Protein AF-A0A2H0M155-F1 (afdb_monomer)

Structure (mmCIF, N/CA/C/O backbone):
data_AF-A0A2H0M155-F1
#
_entry.id   AF-A0A2H0M155-F1
#
loop_
_atom_site.group_PDB
_atom_site.id
_atom_site.type_symbol
_atom_site.label_atom_id
_atom_site.label_alt_id
_atom_site.label_comp_id
_atom_site.label_asym_id
_atom_site.label_entity_id
_atom_site.label_seq_id
_atom_site.pdbx_PDB_ins_code
_atom_site.Cartn_x
_atom_site.Cartn_y
_atom_site.Cartn_z
_atom_site.occupancy
_atom_site.B_iso_or_equiv
_atom_site.auth_seq_id
_atom_site.auth_comp_id
_atom_site.auth_asym_id
_atom_site.auth_atom_id
_atom_site.pdbx_PDB_model_num
ATOM 1 N N . MET A 1 1 ? 34.217 3.737 6.994 1.00 31.56 1 MET A N 1
ATOM 2 C CA . MET A 1 1 ? 33.812 3.212 5.671 1.00 31.56 1 MET A CA 1
ATOM 3 C C . MET A 1 1 ? 32.404 3.712 5.402 1.00 31.56 1 MET A C 1
ATOM 5 O O . MET A 1 1 ? 31.557 3.503 6.258 1.00 31.56 1 MET A O 1
ATOM 9 N N . ARG A 1 2 ? 32.155 4.442 4.305 1.00 31.67 2 ARG A N 1
ATOM 10 C CA . ARG A 1 2 ? 30.779 4.808 3.927 1.00 31.67 2 ARG A CA 1
ATOM 11 C C . ARG A 1 2 ? 30.089 3.524 3.482 1.00 31.67 2 ARG A C 1
ATOM 13 O O . ARG A 1 2 ? 30.584 2.888 2.555 1.00 31.67 2 ARG A O 1
ATOM 20 N N . HIS A 1 3 ? 29.009 3.124 4.149 1.00 33.12 3 HIS A N 1
ATOM 21 C CA . HIS A 1 3 ? 28.150 2.091 3.588 1.00 33.12 3 HIS A CA 1
ATOM 22 C C . HIS A 1 3 ? 27.661 2.608 2.229 1.00 33.12 3 HIS A C 1
ATOM 24 O O . HIS A 1 3 ? 27.104 3.708 2.190 1.00 33.12 3 HIS A O 1
ATOM 30 N N . PRO A 1 4 ? 27.917 1.898 1.117 1.00 42.12 4 PRO A N 1
ATOM 31 C CA . PRO A 1 4 ? 27.354 2.280 -0.166 1.00 42.12 4 PRO A CA 1
ATOM 32 C C . PRO A 1 4 ? 25.839 2.328 0.001 1.00 42.12 4 PRO A C 1
ATOM 34 O O . PRO A 1 4 ? 25.217 1.359 0.445 1.00 42.12 4 PRO A O 1
ATOM 37 N N . THR A 1 5 ? 25.250 3.484 -0.283 1.00 47.28 5 THR A N 1
ATOM 38 C CA . THR A 1 5 ? 23.803 3.601 -0.329 1.00 47.28 5 THR A CA 1
ATOM 39 C C . THR A 1 5 ? 23.292 2.618 -1.381 1.00 47.28 5 THR A C 1
ATOM 41 O O . THR A 1 5 ? 23.833 2.571 -2.485 1.00 47.28 5 THR A O 1
ATOM 44 N N . PRO A 1 6 ? 22.255 1.815 -1.086 1.00 52.38 6 PRO A N 1
ATOM 45 C CA . PRO A 1 6 ? 21.753 0.816 -2.034 1.00 52.38 6 PRO A CA 1
ATOM 46 C C . PRO A 1 6 ? 21.045 1.439 -3.254 1.00 52.38 6 PRO A C 1
ATOM 48 O O . PRO A 1 6 ? 20.448 0.721 -4.054 1.00 52.38 6 PRO A O 1
ATOM 51 N N . PHE A 1 7 ? 21.111 2.767 -3.397 1.00 50.44 7 PHE A N 1
ATOM 52 C CA . PHE A 1 7 ? 20.409 3.576 -4.380 1.00 50.44 7 PHE A CA 1
ATOM 53 C C . PHE A 1 7 ? 21.358 4.568 -5.046 1.00 50.44 7 PHE A C 1
ATOM 55 O O . PHE A 1 7 ? 22.096 5.282 -4.368 1.00 50.44 7 PHE A O 1
ATOM 62 N N . ILE A 1 8 ? 21.255 4.684 -6.369 1.00 56.28 8 ILE A N 1
ATOM 63 C CA . ILE A 1 8 ? 21.870 5.765 -7.143 1.00 56.28 8 ILE A CA 1
ATOM 64 C C . ILE A 1 8 ? 20.734 6.535 -7.822 1.00 56.28 8 ILE A C 1
ATOM 66 O O . ILE A 1 8 ? 20.052 5.989 -8.692 1.00 56.28 8 ILE A O 1
ATOM 70 N N . HIS A 1 9 ? 20.512 7.786 -7.411 1.00 54.56 9 HIS A N 1
ATOM 71 C CA . HIS A 1 9 ? 19.598 8.701 -8.098 1.00 54.56 9 HIS A CA 1
ATOM 72 C C . HIS A 1 9 ? 20.299 9.327 -9.305 1.00 54.56 9 HIS A C 1
ATOM 74 O O . HIS A 1 9 ? 21.439 9.774 -9.199 1.00 54.56 9 HIS A O 1
ATOM 80 N N . THR A 1 10 ? 19.613 9.384 -10.446 1.00 54.50 10 THR A N 1
ATOM 81 C CA . THR A 1 10 ? 20.167 9.937 -11.696 1.00 54.50 10 THR A CA 1
ATOM 82 C C . THR A 1 10 ? 19.873 11.429 -11.899 1.00 54.50 10 THR A C 1
ATOM 84 O O . THR A 1 10 ? 20.364 12.021 -12.857 1.00 54.50 10 THR A O 1
ATOM 87 N N . THR A 1 11 ? 19.108 12.070 -11.007 1.00 53.41 11 THR A N 1
ATOM 88 C CA . THR A 1 11 ? 18.652 13.464 -11.167 1.00 53.41 11 THR A CA 1
ATOM 89 C C . THR A 1 11 ? 19.236 14.428 -10.131 1.00 53.41 11 THR A C 1
ATOM 91 O O . THR A 1 11 ? 19.076 14.221 -8.929 1.00 53.41 11 THR A O 1
ATOM 94 N N . ASN A 1 12 ? 19.815 15.538 -10.605 1.00 53.94 12 ASN A N 1
ATOM 95 C CA . ASN A 1 12 ? 20.338 16.646 -9.795 1.00 53.94 12 ASN A CA 1
ATOM 96 C C . ASN A 1 12 ? 19.236 17.677 -9.479 1.00 53.94 12 ASN A C 1
ATOM 98 O O . ASN A 1 12 ? 19.163 18.726 -10.117 1.00 53.94 12 ASN A O 1
ATOM 102 N N . TYR A 1 13 ? 18.361 17.396 -8.511 1.00 55.34 13 TYR A N 1
ATOM 103 C CA . TYR A 1 13 ? 17.451 18.417 -7.974 1.00 55.34 13 TYR A CA 1
ATOM 104 C C . TYR A 1 13 ? 18.089 19.158 -6.789 1.00 55.34 13 TYR A C 1
ATOM 106 O O . TYR A 1 13 ? 18.859 18.552 -6.039 1.00 55.34 13 TYR A O 1
ATOM 114 N N . PRO A 1 14 ? 17.749 20.442 -6.557 1.00 66.62 14 PRO A N 1
ATOM 115 C CA . PRO A 1 14 ? 18.113 21.126 -5.322 1.00 66.62 14 PRO A CA 1
ATOM 116 C C . PRO A 1 14 ? 17.626 20.322 -4.113 1.00 66.62 14 PRO A C 1
ATOM 118 O O . PRO A 1 14 ? 16.465 19.905 -4.066 1.00 66.62 14 PRO A O 1
ATOM 121 N N . LEU A 1 15 ? 18.502 20.136 -3.124 1.00 66.38 15 LEU A N 1
ATOM 122 C CA . LEU A 1 15 ? 18.265 19.273 -1.962 1.00 66.38 15 LEU A CA 1
ATOM 123 C C . LEU A 1 15 ? 16.913 19.544 -1.284 1.00 66.38 15 LEU A C 1
ATOM 125 O O . LEU A 1 15 ? 16.143 18.623 -1.024 1.00 66.38 15 LEU A O 1
ATOM 129 N N . LEU A 1 16 ? 16.601 20.823 -1.061 1.00 65.44 16 LEU A N 1
ATOM 130 C CA . L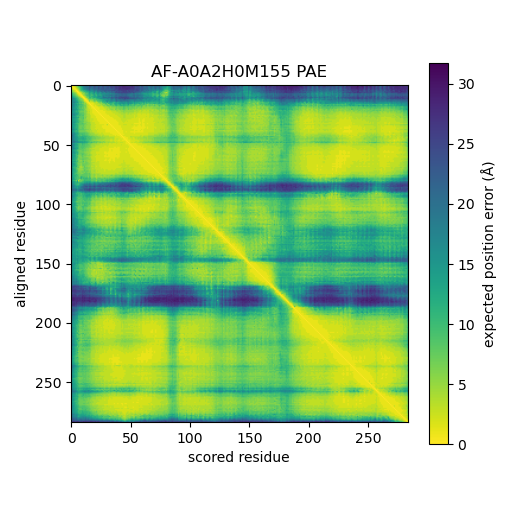EU A 1 16 ? 15.370 21.261 -0.405 1.00 65.44 16 LEU A CA 1
ATOM 131 C C . LEU A 1 16 ? 14.113 20.886 -1.206 1.00 65.44 16 LEU A C 1
ATOM 133 O O . LEU A 1 16 ? 13.130 20.418 -0.637 1.00 65.44 16 LEU A O 1
ATOM 137 N N . PHE A 1 17 ? 14.154 21.047 -2.530 1.00 70.12 17 PHE A N 1
ATOM 138 C CA . PHE A 1 17 ? 13.031 20.724 -3.411 1.00 70.12 17 PHE A CA 1
ATOM 139 C C . PHE A 1 17 ? 12.775 19.213 -3.452 1.00 70.12 17 PHE A C 1
ATOM 141 O O . PHE A 1 17 ? 11.630 18.769 -3.368 1.00 70.12 17 PHE A O 1
ATOM 148 N N . SER A 1 18 ? 13.849 18.417 -3.488 1.00 70.12 18 SER A N 1
ATOM 149 C CA . SER A 1 18 ? 13.761 16.957 -3.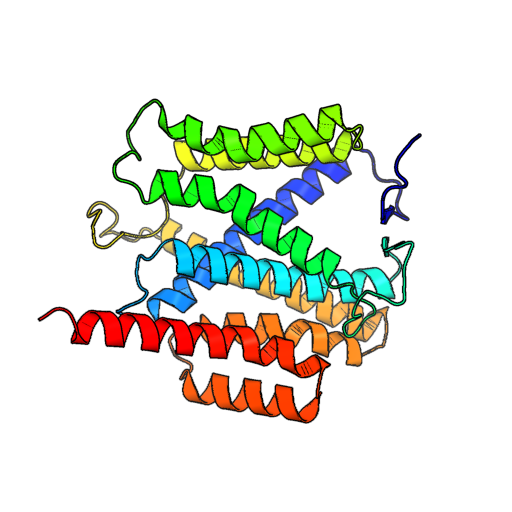405 1.00 70.12 18 SER A CA 1
ATOM 150 C C . SER A 1 18 ? 13.140 16.504 -2.082 1.00 70.12 18 SER A C 1
ATOM 152 O O . SER A 1 18 ? 12.252 15.652 -2.077 1.00 70.12 18 SER A O 1
ATOM 154 N N . VAL A 1 19 ? 13.561 17.092 -0.958 1.00 72.75 19 VAL A N 1
ATOM 155 C CA . VAL A 1 19 ? 13.042 16.752 0.377 1.00 72.75 19 VAL A CA 1
ATOM 156 C C . VAL A 1 19 ? 11.557 17.101 0.504 1.00 72.75 19 VAL A C 1
ATOM 158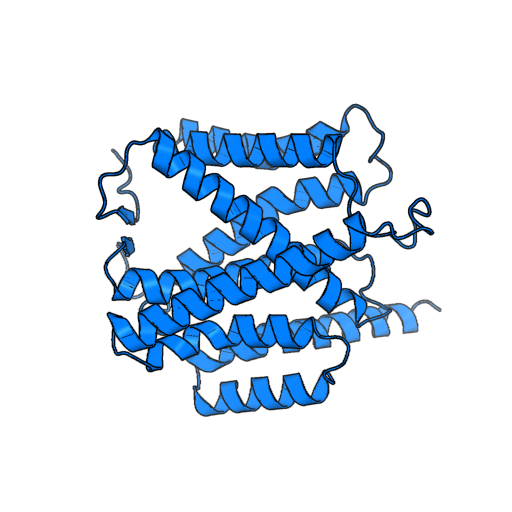 O O . VAL A 1 19 ? 10.778 16.268 0.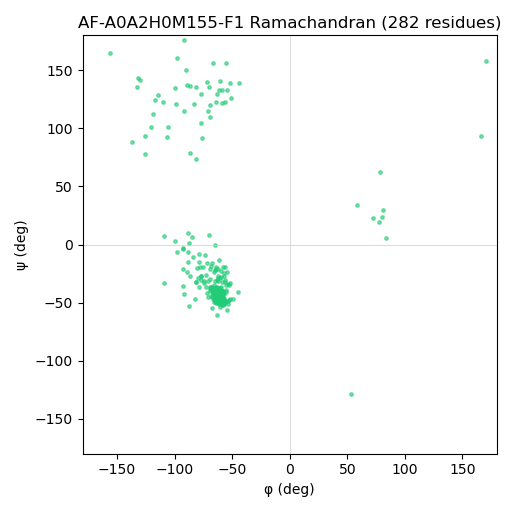973 1.00 72.75 19 VAL A O 1
ATOM 161 N N . LEU A 1 20 ? 11.137 18.288 0.060 1.00 73.50 20 LEU A N 1
ATOM 162 C CA . LEU A 1 20 ? 9.736 18.713 0.142 1.00 73.50 20 LEU A CA 1
ATOM 163 C C . LEU A 1 20 ? 8.819 17.840 -0.720 1.00 73.50 20 LEU A C 1
ATOM 165 O O . LEU A 1 20 ? 7.824 17.325 -0.210 1.00 73.50 20 LEU A O 1
ATOM 169 N N . ASN A 1 21 ? 9.180 17.595 -1.982 1.00 76.50 21 ASN A N 1
ATOM 170 C CA . ASN A 1 21 ? 8.374 16.755 -2.874 1.00 76.50 21 ASN A CA 1
ATOM 171 C C . ASN A 1 21 ? 8.252 15.321 -2.356 1.00 76.50 21 ASN A C 1
ATOM 173 O O . ASN A 1 21 ? 7.159 14.756 -2.353 1.00 76.50 21 ASN A O 1
ATOM 177 N N . THR A 1 22 ? 9.358 14.754 -1.866 1.00 76.06 22 THR A N 1
ATOM 178 C CA . THR A 1 22 ? 9.364 13.401 -1.297 1.00 76.06 22 THR A CA 1
ATOM 179 C C . THR A 1 22 ? 8.463 13.344 -0.063 1.00 76.06 22 THR A C 1
ATOM 181 O O . THR A 1 22 ? 7.634 12.448 0.058 1.00 76.06 22 THR A O 1
ATOM 184 N N . THR A 1 23 ? 8.540 14.346 0.816 1.00 80.19 23 THR A N 1
ATOM 185 C CA . THR A 1 23 ? 7.681 14.449 2.008 1.00 80.19 23 THR A CA 1
ATOM 186 C C . THR A 1 23 ? 6.201 14.537 1.643 1.00 80.19 23 THR A C 1
ATOM 188 O O . THR A 1 23 ? 5.404 13.763 2.169 1.00 80.19 23 THR A O 1
ATOM 191 N N . ILE A 1 24 ? 5.825 15.425 0.719 1.00 80.88 24 ILE A N 1
ATOM 192 C CA . ILE A 1 24 ? 4.432 15.567 0.270 1.00 80.88 24 ILE A CA 1
ATOM 193 C C . ILE A 1 24 ? 3.927 14.249 -0.331 1.00 80.88 24 ILE A C 1
ATOM 195 O O . ILE A 1 24 ? 2.836 13.797 0.019 1.00 80.88 24 ILE A O 1
ATOM 199 N N . GLY A 1 25 ? 4.735 13.599 -1.174 1.00 83.19 25 GLY A N 1
ATOM 200 C CA . GLY A 1 25 ? 4.407 12.298 -1.757 1.00 83.19 25 GLY A CA 1
ATOM 201 C C . GLY A 1 25 ? 4.122 11.237 -0.693 1.00 83.19 25 GLY A C 1
ATOM 202 O O . GLY A 1 25 ? 3.081 10.583 -0.742 1.00 83.19 25 GLY A O 1
ATOM 203 N N . TRP A 1 26 ? 4.986 11.118 0.318 1.00 84.56 26 TRP A N 1
ATOM 204 C CA . TRP A 1 26 ? 4.778 10.180 1.424 1.00 84.56 26 TRP A CA 1
ATOM 205 C C . TRP A 1 26 ? 3.535 10.495 2.251 1.00 84.56 26 TRP A C 1
ATOM 207 O O . TRP A 1 26 ? 2.794 9.575 2.587 1.00 84.56 26 TRP A O 1
ATOM 217 N N . MET A 1 27 ? 3.253 11.769 2.535 1.00 82.62 27 MET A N 1
ATOM 218 C CA . MET A 1 27 ? 2.034 12.156 3.252 1.00 82.62 27 MET A CA 1
ATOM 219 C C . MET A 1 27 ? 0.770 11.754 2.487 1.00 82.62 27 MET A C 1
ATOM 221 O O . MET A 1 27 ? -0.162 11.209 3.081 1.00 82.62 27 MET A O 1
ATOM 225 N N . LEU A 1 28 ? 0.753 11.960 1.167 1.00 83.62 28 LEU A N 1
ATOM 226 C CA . LEU A 1 28 ? -0.354 11.536 0.309 1.00 83.62 28 LEU A CA 1
ATOM 227 C C . LEU A 1 28 ? -0.498 10.010 0.279 1.00 83.62 28 LEU A C 1
ATOM 229 O O . LEU A 1 28 ? -1.614 9.504 0.368 1.00 83.62 28 LEU A O 1
ATOM 233 N N . VAL A 1 29 ? 0.613 9.273 0.202 1.00 88.31 29 VAL A N 1
ATOM 234 C CA . VAL A 1 29 ? 0.625 7.801 0.213 1.00 88.31 29 VAL A CA 1
ATOM 235 C C . VAL A 1 29 ? 0.168 7.240 1.566 1.00 88.31 29 VAL A C 1
ATOM 237 O O . VAL A 1 29 ? -0.628 6.298 1.602 1.00 88.31 29 VAL A O 1
ATOM 240 N N . PHE A 1 30 ? 0.595 7.829 2.685 1.00 86.94 30 PHE A N 1
ATOM 241 C CA . PHE A 1 30 ? 0.117 7.461 4.021 1.00 86.94 30 PHE A CA 1
ATOM 242 C C . PHE A 1 30 ? -1.376 7.699 4.171 1.00 86.94 30 PHE A C 1
ATOM 244 O O . PHE A 1 30 ? -2.100 6.803 4.598 1.00 86.94 30 PHE A O 1
ATOM 251 N N . TYR A 1 31 ? -1.846 8.874 3.763 1.00 83.38 31 TYR A N 1
ATOM 252 C CA . TYR A 1 31 ? -3.261 9.199 3.825 1.00 83.38 31 TYR A CA 1
ATOM 253 C C . TYR A 1 31 ? -4.098 8.263 2.939 1.00 83.38 31 TYR A C 1
ATOM 255 O O . TYR A 1 31 ? -5.068 7.666 3.402 1.00 83.38 31 TYR A O 1
ATOM 263 N N . LEU A 1 32 ? -3.667 8.041 1.693 1.00 88.25 32 LEU A N 1
ATOM 264 C CA . LEU A 1 32 ? -4.310 7.116 0.760 1.00 88.25 32 LEU A CA 1
ATOM 265 C C . LEU A 1 32 ? -4.390 5.690 1.320 1.00 88.25 32 LEU A C 1
ATOM 267 O O . LEU A 1 32 ? -5.454 5.068 1.310 1.00 88.25 32 LEU A O 1
ATOM 271 N N . SER A 1 33 ? -3.260 5.167 1.792 1.00 91.62 33 SER A N 1
ATOM 272 C CA . SER A 1 33 ? -3.167 3.794 2.290 1.00 91.62 33 SER A CA 1
ATOM 273 C C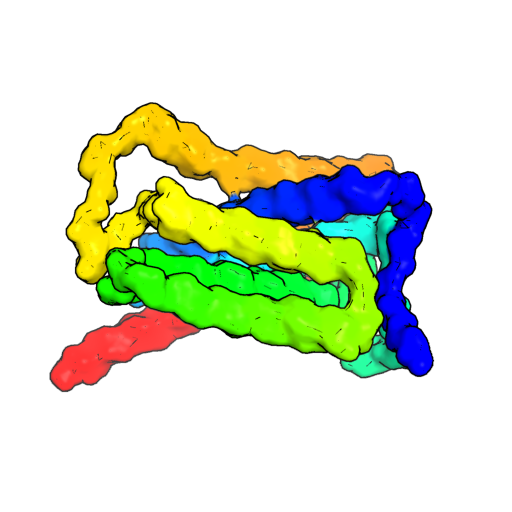 . SER A 1 33 ? -4.033 3.552 3.512 1.00 91.62 33 SER A C 1
ATOM 275 O O . SER A 1 33 ? -4.718 2.530 3.581 1.00 91.62 33 SER A O 1
ATOM 277 N N . TRP A 1 34 ? -4.062 4.512 4.430 1.00 87.38 34 TRP A N 1
ATOM 278 C CA . TRP A 1 34 ? -4.952 4.493 5.575 1.00 87.38 34 TRP A CA 1
ATOM 279 C C . TRP A 1 34 ? -6.422 4.473 5.130 1.00 87.38 34 TRP A C 1
ATOM 281 O O . TRP A 1 34 ? -7.147 3.547 5.503 1.00 87.38 34 TRP A O 1
ATOM 291 N N . CYS A 1 35 ? -6.861 5.410 4.284 1.00 86.62 35 CYS A N 1
ATOM 292 C CA . CYS A 1 35 ? -8.261 5.468 3.853 1.00 86.62 35 CYS A CA 1
ATOM 293 C C . CYS A 1 35 ? -8.716 4.184 3.137 1.00 86.62 35 CYS A C 1
ATOM 295 O O . CYS A 1 35 ? -9.826 3.699 3.367 1.00 86.62 35 CYS A O 1
ATOM 297 N N . ILE A 1 36 ? -7.859 3.599 2.293 1.00 90.38 36 ILE A N 1
ATOM 298 C CA . ILE A 1 36 ? -8.148 2.313 1.642 1.00 90.38 36 ILE A CA 1
ATOM 299 C C . ILE A 1 36 ? -8.255 1.194 2.686 1.00 90.38 36 ILE A C 1
ATOM 301 O O . ILE A 1 36 ? -9.208 0.415 2.644 1.00 90.38 36 ILE A O 1
ATOM 305 N N . ALA A 1 37 ? -7.319 1.117 3.635 1.00 92.00 37 ALA A N 1
ATOM 306 C CA . ALA A 1 37 ? -7.302 0.081 4.665 1.00 92.00 37 ALA A CA 1
ATOM 307 C C . ALA A 1 37 ? -8.557 0.094 5.546 1.00 92.00 37 ALA A C 1
ATOM 309 O O . ALA A 1 37 ? -9.132 -0.960 5.827 1.00 92.00 37 ALA A O 1
ATOM 310 N N . GLU A 1 38 ? -9.025 1.278 5.935 1.00 86.31 38 GLU A N 1
ATOM 311 C CA . GLU A 1 38 ? -10.275 1.418 6.682 1.00 86.31 38 GLU A CA 1
ATOM 312 C C . GLU A 1 38 ? -11.466 0.908 5.889 1.00 86.31 38 GLU A C 1
ATOM 314 O O . GLU A 1 38 ? -12.246 0.107 6.400 1.00 86.31 38 GLU A O 1
ATOM 319 N N . LYS A 1 39 ? -11.576 1.305 4.620 1.00 88.75 39 LYS A N 1
ATOM 320 C CA . LYS A 1 39 ? -12.655 0.848 3.742 1.00 88.75 39 LYS A CA 1
ATOM 321 C C . LYS A 1 39 ? -12.644 -0.669 3.567 1.00 88.75 39 LYS A C 1
ATOM 323 O O . LYS A 1 39 ? -13.711 -1.274 3.573 1.00 88.75 39 LYS A O 1
ATOM 328 N N . ILE A 1 40 ? -11.470 -1.297 3.475 1.00 93.12 40 ILE A N 1
ATOM 329 C CA . ILE A 1 40 ? -11.345 -2.764 3.452 1.00 93.12 40 ILE A CA 1
ATOM 330 C C . ILE A 1 40 ? -11.897 -3.370 4.749 1.00 93.12 40 ILE A C 1
ATOM 332 O O . ILE A 1 40 ? -12.655 -4.338 4.716 1.00 93.12 40 ILE A O 1
ATOM 336 N N . ILE A 1 41 ? -11.556 -2.798 5.899 1.00 91.44 41 ILE A N 1
ATOM 337 C CA . ILE A 1 41 ? -11.932 -3.338 7.210 1.00 91.44 41 ILE A CA 1
ATOM 338 C C . ILE A 1 41 ? -13.400 -3.108 7.553 1.00 91.44 41 ILE A C 1
ATOM 340 O O . ILE A 1 41 ? -14.022 -3.974 8.168 1.00 91.44 41 ILE A O 1
ATOM 344 N N . GLU A 1 42 ? -13.985 -1.996 7.106 1.00 89.00 42 GLU A N 1
ATOM 345 C CA . GLU A 1 42 ? -15.414 -1.694 7.247 1.00 89.00 42 GLU A CA 1
ATOM 346 C C . GLU A 1 42 ? -16.318 -2.783 6.648 1.00 89.00 42 GLU A C 1
ATOM 348 O O . GLU A 1 42 ? -17.483 -2.885 7.029 1.00 89.00 42 GLU A O 1
ATOM 353 N N . ARG A 1 43 ? -15.783 -3.626 5.756 1.00 89.56 43 ARG A N 1
ATOM 354 C CA . ARG A 1 43 ? -16.501 -4.754 5.143 1.00 89.56 43 ARG A CA 1
ATOM 355 C C . ARG A 1 43 ? -16.808 -5.892 6.103 1.00 89.56 43 ARG A C 1
ATOM 357 O O . ARG A 1 43 ? -17.673 -6.712 5.808 1.00 89.56 43 ARG A O 1
ATOM 364 N N . SER A 1 44 ? -16.074 -5.984 7.209 1.00 89.00 44 SER A N 1
ATOM 365 C CA . SER A 1 44 ? -16.267 -7.016 8.219 1.00 89.00 44 SER A CA 1
ATOM 366 C C . SER A 1 44 ? -16.665 -6.382 9.542 1.00 89.00 44 SER A C 1
ATOM 368 O O . SER A 1 44 ? -15.938 -5.570 10.113 1.00 89.00 44 SER A O 1
ATOM 370 N N . THR A 1 45 ? -17.796 -6.827 10.082 1.00 87.00 45 THR A N 1
ATOM 371 C CA . THR A 1 45 ? -18.246 -6.459 11.428 1.00 87.00 45 THR A CA 1
ATOM 372 C C . THR A 1 45 ? -17.241 -6.870 12.509 1.00 87.00 45 THR A C 1
ATOM 374 O O . THR A 1 45 ? -17.141 -6.192 13.527 1.00 87.00 45 THR A O 1
ATOM 377 N N . TYR A 1 46 ? -16.457 -7.928 12.276 1.00 86.75 46 TYR A N 1
ATOM 378 C CA . TYR A 1 46 ? -15.467 -8.450 13.223 1.00 86.75 46 TYR A CA 1
ATOM 379 C C . TYR A 1 46 ? -14.140 -7.679 13.206 1.00 86.75 46 TYR A C 1
ATOM 381 O O . TYR A 1 46 ? -13.470 -7.569 14.238 1.00 86.75 46 TYR A O 1
ATOM 389 N N . LEU A 1 47 ? -13.748 -7.156 12.040 1.00 86.25 47 LEU A N 1
ATOM 390 C CA . LEU A 1 47 ? -12.500 -6.402 11.873 1.00 86.25 47 LEU A CA 1
ATOM 391 C C . LEU A 1 47 ? -12.681 -4.906 12.137 1.00 86.25 47 LEU A C 1
ATOM 393 O O . LEU A 1 47 ? -11.705 -4.226 12.459 1.00 86.25 47 LEU A O 1
ATOM 397 N N . LYS A 1 48 ? -13.907 -4.386 12.006 1.00 84.31 48 LYS A N 1
ATOM 398 C CA . LYS A 1 48 ? -14.212 -2.964 12.177 1.00 84.31 48 LYS A CA 1
ATOM 399 C C . LYS A 1 48 ? -13.664 -2.420 13.501 1.00 84.31 48 LYS A C 1
ATOM 401 O O . LYS A 1 48 ? -13.937 -2.951 14.577 1.00 84.31 48 LYS A O 1
ATOM 406 N N . GLY A 1 49 ? -12.883 -1.342 13.411 1.00 74.06 49 GLY A N 1
ATOM 407 C CA . GLY A 1 49 ? -12.268 -0.694 14.572 1.00 74.06 49 GLY A CA 1
ATOM 408 C C . GLY A 1 49 ? -11.118 -1.487 15.205 1.00 74.06 49 GLY A C 1
ATOM 409 O O . GLY A 1 49 ? -10.831 -1.314 16.387 1.00 74.06 49 GLY A O 1
ATOM 410 N N . LYS A 1 50 ? -10.456 -2.396 14.483 1.00 82.62 50 LYS A N 1
ATOM 411 C CA . LYS A 1 50 ? -9.237 -3.061 14.969 1.00 82.62 50 LYS A CA 1
ATOM 412 C C . LYS A 1 50 ? -7.999 -2.384 14.377 1.00 82.62 50 LYS A C 1
ATOM 414 O O . LYS A 1 50 ? -7.813 -2.395 13.171 1.00 82.62 50 LYS A O 1
ATOM 419 N N . ILE A 1 51 ? -7.120 -1.866 15.243 1.00 84.00 51 ILE A N 1
ATOM 420 C CA . ILE A 1 51 ? -5.909 -1.121 14.840 1.00 84.00 51 ILE A CA 1
ATOM 421 C C . ILE A 1 51 ? -4.955 -1.998 14.019 1.00 84.00 51 ILE A C 1
ATOM 423 O O . ILE A 1 51 ? -4.472 -1.584 12.971 1.00 84.00 51 ILE A O 1
ATOM 427 N N . PHE A 1 52 ? -4.691 -3.222 14.490 1.00 88.00 52 PHE A N 1
ATOM 428 C CA . PHE A 1 52 ? -3.706 -4.106 13.864 1.00 88.00 52 PHE A CA 1
ATOM 429 C C . PHE A 1 52 ? -4.065 -4.469 12.411 1.00 88.00 52 PHE A C 1
ATOM 431 O O . PHE A 1 52 ? -3.226 -4.243 11.540 1.00 88.00 52 PHE A O 1
ATOM 438 N N . PRO A 1 53 ? -5.289 -4.947 12.097 1.00 90.56 53 PRO A N 1
ATOM 439 C CA . PRO A 1 53 ? -5.705 -5.123 10.710 1.00 90.56 53 PRO A CA 1
ATOM 440 C C . PRO A 1 53 ? -5.588 -3.836 9.884 1.00 90.56 53 PRO A C 1
ATOM 442 O O . PRO A 1 53 ? -5.153 -3.914 8.738 1.00 90.56 53 PRO A O 1
ATOM 445 N N . THR A 1 54 ? -5.926 -2.661 10.437 1.00 89.62 54 THR A N 1
ATOM 446 C CA . THR A 1 54 ? -5.851 -1.389 9.689 1.00 89.62 54 THR A CA 1
ATOM 447 C C . THR A 1 54 ? -4.424 -1.065 9.293 1.00 89.62 54 THR A C 1
ATOM 449 O O . THR A 1 54 ? -4.160 -0.787 8.126 1.00 89.62 54 THR A O 1
ATOM 452 N N . LEU A 1 55 ? -3.486 -1.185 10.230 1.00 90.56 55 LEU A N 1
ATOM 453 C CA . LEU A 1 55 ? -2.062 -1.002 9.957 1.00 90.56 55 LEU A CA 1
ATOM 454 C C . LEU A 1 55 ? -1.530 -2.020 8.948 1.00 90.56 55 LEU A C 1
ATOM 456 O O . LEU A 1 55 ? -0.754 -1.656 8.067 1.00 90.56 55 LEU A O 1
ATOM 460 N N . LEU A 1 56 ? -1.965 -3.277 9.052 1.00 93.38 56 LEU A N 1
ATOM 461 C CA . LEU A 1 56 ? -1.561 -4.335 8.133 1.00 93.38 56 LEU A CA 1
ATOM 462 C C . LEU A 1 56 ? -1.996 -4.024 6.694 1.00 93.38 56 LEU A C 1
ATOM 464 O O . LEU A 1 56 ? -1.169 -4.068 5.783 1.00 93.38 56 LEU A O 1
ATOM 468 N N . PHE A 1 57 ? -3.269 -3.673 6.485 1.00 94.50 57 PHE A N 1
ATOM 469 C CA . PHE A 1 57 ? -3.768 -3.316 5.156 1.00 94.50 57 PHE A CA 1
ATOM 470 C C . PHE A 1 57 ? -3.180 -1.999 4.646 1.00 94.50 57 PHE A C 1
ATOM 472 O O . PHE A 1 57 ? -2.858 -1.916 3.463 1.00 94.50 57 PHE A O 1
ATOM 479 N N . ALA A 1 58 ? -2.963 -1.002 5.509 1.00 93.19 58 ALA A N 1
ATOM 480 C CA . ALA A 1 58 ? -2.301 0.241 5.112 1.00 93.19 58 ALA A CA 1
ATOM 481 C C . ALA A 1 58 ? -0.868 -0.040 4.635 1.00 93.19 58 ALA A C 1
ATOM 483 O O . ALA A 1 58 ? -0.471 0.392 3.553 1.00 93.19 58 ALA A O 1
ATOM 484 N N . GLY A 1 59 ? -0.124 -0.866 5.376 1.00 94.12 59 GLY A N 1
ATOM 485 C CA . GLY A 1 59 ? 1.191 -1.344 4.960 1.00 94.12 59 GLY A CA 1
ATOM 486 C C . GLY A 1 59 ? 1.156 -2.067 3.614 1.00 94.12 59 GLY A C 1
ATOM 487 O O . GLY A 1 59 ? 2.006 -1.801 2.766 1.00 94.12 59 GLY A O 1
ATOM 488 N N . MET A 1 60 ? 0.162 -2.927 3.367 1.00 94.62 60 MET A N 1
ATOM 489 C CA . MET A 1 60 ? 0.009 -3.611 2.072 1.00 94.62 60 MET A CA 1
ATOM 490 C C . MET A 1 60 ? -0.285 -2.657 0.921 1.00 94.62 60 MET A C 1
ATOM 492 O O . MET A 1 60 ? 0.259 -2.850 -0.162 1.00 94.62 60 MET A O 1
ATOM 496 N N . VAL A 1 61 ? -1.107 -1.626 1.134 1.00 94.69 61 VAL A N 1
ATOM 497 C CA . VAL A 1 61 ? -1.366 -0.604 0.109 1.00 94.69 61 VAL A CA 1
ATOM 498 C C . VAL A 1 61 ? -0.086 0.150 -0.224 1.00 94.69 61 VAL A C 1
ATOM 500 O O . VAL A 1 61 ? 0.220 0.332 -1.400 1.00 94.69 61 VAL A O 1
ATOM 503 N N . ILE A 1 62 ? 0.700 0.521 0.787 1.00 94.25 62 ILE A N 1
ATOM 504 C CA . ILE A 1 62 ? 1.997 1.174 0.577 1.00 94.25 62 ILE A CA 1
ATOM 505 C C . ILE A 1 62 ? 2.980 0.247 -0.136 1.00 94.25 62 ILE A C 1
ATOM 507 O O . ILE A 1 62 ? 3.663 0.689 -1.055 1.00 94.25 62 ILE A O 1
ATOM 511 N N . ALA A 1 63 ? 3.028 -1.034 0.223 1.00 92.56 63 ALA A N 1
ATOM 512 C CA . ALA A 1 63 ? 3.866 -2.013 -0.463 1.00 92.56 63 ALA A CA 1
ATOM 513 C C . ALA A 1 63 ? 3.429 -2.226 -1.923 1.00 92.56 63 ALA A C 1
ATOM 515 O O . ALA A 1 63 ? 4.274 -2.333 -2.804 1.00 92.56 63 ALA A O 1
ATOM 516 N N . ALA A 1 64 ? 2.125 -2.246 -2.204 1.00 93.50 64 ALA A N 1
ATOM 517 C CA . ALA A 1 64 ? 1.605 -2.372 -3.563 1.00 93.50 64 ALA A CA 1
ATOM 518 C C . ALA A 1 64 ? 1.880 -1.116 -4.409 1.00 93.50 64 ALA A C 1
ATOM 520 O O . ALA A 1 64 ? 2.262 -1.232 -5.571 1.00 93.50 64 ALA A O 1
ATOM 521 N N . LEU A 1 65 ? 1.747 0.078 -3.820 1.00 93.50 65 LEU A N 1
ATOM 522 C CA . LEU A 1 65 ? 2.148 1.343 -4.448 1.00 93.50 65 LEU A CA 1
ATOM 523 C C . LEU A 1 65 ? 3.652 1.377 -4.720 1.00 93.50 65 LEU A C 1
ATOM 525 O O . LEU A 1 65 ? 4.059 1.716 -5.827 1.00 93.50 65 LEU A O 1
ATOM 529 N N . SER A 1 66 ? 4.461 0.982 -3.734 1.00 92.12 66 SER A N 1
ATOM 530 C CA . SER A 1 66 ? 5.909 0.829 -3.880 1.00 92.12 66 SER A CA 1
ATOM 531 C C . SER A 1 66 ? 6.223 -0.084 -5.053 1.00 92.12 66 SER A C 1
ATOM 533 O O . SER A 1 66 ? 6.987 0.299 -5.924 1.00 92.12 66 SER A O 1
ATOM 535 N N . TYR A 1 67 ? 5.571 -1.244 -5.141 1.00 91.75 67 TYR A N 1
ATOM 536 C CA . TYR A 1 67 ? 5.830 -2.190 -6.216 1.00 91.75 67 TYR A CA 1
ATOM 537 C C . TYR A 1 67 ? 5.595 -1.589 -7.603 1.00 91.75 67 TYR A C 1
ATOM 539 O O . TYR A 1 67 ? 6.465 -1.682 -8.469 1.00 91.75 67 TYR A O 1
ATOM 547 N N . ALA A 1 68 ? 4.462 -0.918 -7.781 1.00 92.69 68 ALA A N 1
ATOM 548 C CA . ALA A 1 68 ? 4.106 -0.248 -9.022 1.00 92.69 68 ALA A CA 1
ATOM 549 C C . ALA A 1 68 ? 5.086 0.880 -9.401 1.00 92.69 68 ALA A C 1
ATOM 551 O O . ALA A 1 68 ? 5.564 0.961 -10.537 1.00 92.69 68 ALA A O 1
ATOM 552 N N . ILE A 1 69 ? 5.412 1.742 -8.433 1.00 91.94 69 ILE A N 1
ATOM 553 C CA . ILE A 1 69 ? 6.314 2.883 -8.630 1.00 91.94 69 ILE A CA 1
ATOM 554 C C . ILE A 1 69 ? 7.733 2.396 -8.922 1.00 91.94 69 ILE A C 1
ATOM 556 O O . ILE A 1 69 ? 8.350 2.872 -9.867 1.00 91.94 69 ILE A O 1
ATOM 560 N N . GLU A 1 70 ? 8.240 1.438 -8.149 1.00 89.50 70 GLU A N 1
ATOM 561 C CA . GLU A 1 70 ? 9.581 0.870 -8.307 1.00 89.50 70 GLU A CA 1
ATOM 562 C C . GLU A 1 70 ? 9.726 0.170 -9.661 1.00 89.50 70 GLU A C 1
ATOM 564 O O . GLU A 1 70 ? 10.722 0.381 -10.352 1.00 89.50 70 GLU A O 1
ATOM 569 N N . ALA A 1 71 ? 8.722 -0.606 -10.090 1.00 90.19 71 ALA A N 1
ATOM 570 C CA . ALA A 1 71 ? 8.745 -1.264 -11.396 1.00 90.19 71 ALA A CA 1
ATOM 571 C C . ALA A 1 71 ? 8.875 -0.230 -12.521 1.00 90.19 71 ALA A C 1
ATOM 573 O O . ALA A 1 71 ? 9.744 -0.354 -13.384 1.00 90.19 71 ALA A O 1
ATOM 574 N N . THR A 1 72 ? 8.074 0.833 -12.465 1.00 90.31 72 THR A N 1
ATOM 575 C CA . THR A 1 72 ? 8.121 1.926 -13.445 1.00 90.31 72 THR A CA 1
ATOM 576 C C . THR A 1 72 ? 9.467 2.661 -13.392 1.00 90.31 72 THR A C 1
ATOM 578 O O . THR A 1 72 ? 10.137 2.830 -14.412 1.00 90.31 72 THR A O 1
ATOM 581 N N . ALA A 1 73 ? 9.900 3.058 -12.192 1.00 87.19 73 ALA A N 1
ATOM 582 C CA . ALA A 1 73 ? 11.087 3.877 -11.948 1.00 87.19 73 ALA A CA 1
ATOM 583 C C . ALA A 1 73 ? 12.394 3.189 -12.371 1.00 87.19 73 ALA A C 1
ATOM 585 O O . ALA A 1 73 ? 13.274 3.833 -12.950 1.00 87.19 73 ALA A O 1
ATOM 586 N N . ILE A 1 74 ? 12.512 1.881 -12.132 1.00 86.62 74 ILE A N 1
ATOM 587 C CA . ILE A 1 74 ? 13.669 1.084 -12.558 1.00 86.62 74 ILE A CA 1
ATOM 588 C C . ILE A 1 74 ? 13.742 1.024 -14.087 1.00 86.62 74 ILE A C 1
ATOM 590 O O . ILE A 1 74 ? 14.817 1.206 -14.662 1.00 86.62 74 ILE A O 1
ATOM 594 N N . ASN A 1 75 ? 12.604 0.809 -14.755 1.00 86.56 75 ASN A N 1
ATOM 595 C CA . ASN A 1 75 ? 12.557 0.618 -16.208 1.00 86.56 75 ASN A CA 1
ATOM 596 C C . ASN A 1 75 ? 12.705 1.928 -16.995 1.00 86.56 75 ASN A C 1
ATOM 598 O O . ASN A 1 75 ? 13.234 1.910 -18.104 1.00 86.56 75 ASN A O 1
ATOM 602 N N . ILE A 1 76 ? 12.318 3.070 -16.420 1.00 87.75 76 ILE A N 1
ATOM 603 C CA . ILE A 1 76 ? 12.612 4.396 -16.988 1.00 87.75 76 ILE A CA 1
ATOM 604 C C . ILE A 1 76 ? 14.015 4.914 -16.611 1.00 87.75 76 ILE A C 1
ATOM 606 O O . ILE A 1 76 ? 14.480 5.906 -17.169 1.00 87.75 76 ILE A O 1
ATOM 610 N N . GLY A 1 77 ? 14.710 4.252 -15.678 1.00 80.44 77 GLY A N 1
ATOM 611 C CA . GLY A 1 77 ? 16.063 4.620 -15.252 1.00 80.44 77 GLY A CA 1
ATOM 612 C C . GLY A 1 77 ? 16.136 5.781 -14.252 1.00 80.44 77 GLY A C 1
ATOM 613 O O . GLY A 1 77 ? 17.174 6.442 -14.161 1.00 80.44 77 GLY A O 1
ATOM 614 N N . TRP A 1 78 ? 15.066 6.043 -13.492 1.00 80.69 78 TRP A N 1
ATOM 615 C CA . TRP A 1 78 ? 15.069 7.060 -12.426 1.00 80.69 78 TRP A CA 1
ATOM 616 C C . TRP A 1 78 ? 15.967 6.675 -11.248 1.00 80.69 78 TRP A C 1
ATOM 618 O O . TRP A 1 78 ? 16.631 7.533 -10.663 1.00 80.69 78 TRP A O 1
ATOM 628 N N . TRP A 1 79 ? 16.013 5.388 -10.910 1.00 75.75 79 TRP A N 1
ATOM 629 C CA . TRP A 1 79 ? 16.987 4.836 -9.975 1.00 75.75 79 TRP A CA 1
ATOM 630 C C . TRP A 1 79 ? 17.182 3.343 -10.219 1.00 75.75 79 TRP A C 1
ATOM 632 O O . TRP A 1 79 ? 16.397 2.687 -10.905 1.00 75.75 79 TRP A O 1
ATOM 642 N N . LYS A 1 80 ? 18.257 2.801 -9.650 1.00 68.69 80 LYS A N 1
ATOM 643 C CA . LYS A 1 80 ? 18.529 1.364 -9.629 1.00 68.69 80 LYS A CA 1
ATOM 644 C C . LYS A 1 80 ? 18.900 0.942 -8.224 1.00 68.69 80 LYS A C 1
ATOM 646 O O . LYS A 1 80 ? 19.604 1.661 -7.515 1.00 68.69 80 LYS A O 1
ATOM 651 N N . TRP A 1 81 ? 18.443 -0.246 -7.868 1.00 67.12 81 TRP A N 1
ATOM 652 C CA . TRP A 1 81 ? 18.871 -0.920 -6.661 1.00 67.12 81 TRP A CA 1
ATOM 653 C C . TRP A 1 81 ? 20.182 -1.649 -6.922 1.00 67.12 81 TRP A C 1
ATOM 655 O O . TRP A 1 81 ? 20.249 -2.509 -7.802 1.00 67.12 81 TRP A O 1
ATOM 665 N N . VAL A 1 82 ? 21.217 -1.307 -6.161 1.00 65.12 82 VAL A N 1
ATOM 666 C CA . VAL A 1 82 ? 22.516 -1.984 -6.224 1.00 65.12 82 VAL A CA 1
ATOM 667 C C . VAL A 1 82 ? 22.642 -2.838 -4.969 1.00 65.12 82 VAL A C 1
ATOM 669 O O . VAL A 1 82 ? 23.042 -2.355 -3.912 1.00 65.12 82 VAL A O 1
ATOM 672 N N . PHE A 1 83 ? 22.238 -4.104 -5.066 1.00 62.62 83 PHE A N 1
ATOM 673 C CA . PHE A 1 83 ? 22.435 -5.081 -3.996 1.00 62.62 83 PHE A CA 1
ATOM 674 C C . PHE A 1 83 ? 23.654 -5.950 -4.307 1.00 62.62 83 PHE A C 1
ATOM 676 O O . PHE A 1 83 ? 23.823 -6.405 -5.435 1.00 62.62 83 PHE A O 1
ATOM 683 N N . PHE A 1 84 ? 24.500 -6.167 -3.297 1.00 48.94 84 PHE A N 1
ATOM 684 C CA . PHE A 1 84 ? 25.762 -6.906 -3.421 1.00 48.94 84 PHE A CA 1
ATOM 685 C C . PHE A 1 84 ? 25.581 -8.422 -3.572 1.00 48.94 84 PHE A C 1
ATOM 687 O O . PHE A 1 84 ? 26.547 -9.106 -3.890 1.00 48.94 84 PHE A O 1
ATOM 694 N N . ASP A 1 85 ? 24.365 -8.943 -3.388 1.00 51.19 85 ASP A N 1
ATOM 695 C CA . ASP A 1 85 ? 24.086 -10.373 -3.491 1.00 51.19 85 ASP A CA 1
ATOM 696 C C . ASP A 1 85 ? 22.783 -10.626 -4.268 1.00 51.19 85 ASP A C 1
ATOM 698 O O . ASP A 1 85 ? 21.677 -10.653 -3.727 1.00 51.19 85 ASP A O 1
ATOM 702 N N . VAL A 1 86 ? 22.928 -10.738 -5.589 1.00 50.81 86 VAL A N 1
ATOM 703 C CA . VAL A 1 86 ? 21.837 -10.862 -6.576 1.00 50.81 86 VAL A CA 1
ATOM 704 C C . VAL A 1 86 ? 21.161 -12.242 -6.508 1.00 50.81 86 VAL A C 1
ATOM 706 O O . VAL A 1 86 ? 20.054 -12.420 -7.014 1.00 50.81 86 VAL A O 1
ATOM 709 N N . HIS A 1 87 ? 21.794 -13.225 -5.861 1.00 48.53 87 HIS A N 1
ATOM 710 C CA . HIS A 1 87 ? 21.340 -14.616 -5.859 1.00 48.53 87 HIS A CA 1
ATOM 711 C C . HIS A 1 87 ? 20.431 -14.983 -4.678 1.00 48.53 87 HIS A C 1
ATOM 713 O O . HIS A 1 87 ? 19.660 -15.936 -4.794 1.00 48.53 87 HIS A O 1
ATOM 719 N N . LEU A 1 88 ? 20.461 -14.228 -3.572 1.00 48.00 88 LEU A N 1
ATOM 720 C CA . LEU A 1 88 ? 19.602 -14.493 -2.408 1.00 48.00 88 LEU A CA 1
ATOM 721 C C . LEU A 1 88 ? 18.229 -13.811 -2.473 1.00 48.00 88 LEU A C 1
ATOM 723 O O . LEU A 1 88 ? 17.329 -14.164 -1.708 1.00 48.00 88 LEU A O 1
ATOM 727 N N . ALA A 1 89 ? 18.045 -12.833 -3.358 1.00 50.47 89 ALA A N 1
ATOM 728 C CA . ALA A 1 89 ? 16.868 -11.982 -3.335 1.00 50.47 89 ALA A CA 1
ATOM 729 C C . ALA A 1 89 ? 15.924 -12.226 -4.515 1.00 50.47 89 ALA A C 1
ATOM 731 O O . ALA A 1 89 ? 16.283 -12.087 -5.681 1.00 50.47 89 ALA A O 1
ATOM 732 N N . GLY A 1 90 ? 14.672 -12.561 -4.201 1.00 58.75 90 GLY A N 1
ATOM 733 C CA . GLY A 1 90 ? 13.622 -12.693 -5.205 1.00 58.75 90 GLY A CA 1
ATOM 734 C C . GLY A 1 90 ? 13.329 -11.353 -5.883 1.00 58.75 90 GLY A C 1
ATOM 735 O O . GLY A 1 90 ? 12.960 -10.384 -5.217 1.00 58.75 90 GLY A O 1
ATOM 736 N N . TYR A 1 91 ? 13.458 -11.316 -7.208 1.00 63.38 91 TYR A N 1
ATOM 737 C CA . TYR A 1 91 ? 12.980 -10.213 -8.036 1.00 63.38 91 TYR A CA 1
ATOM 738 C C . TYR A 1 91 ? 11.534 -10.466 -8.469 1.00 63.38 91 TYR A C 1
ATOM 740 O O . TYR A 1 91 ? 11.167 -11.573 -8.869 1.00 63.38 91 TYR A O 1
ATOM 748 N N . LEU A 1 92 ? 10.712 -9.424 -8.403 1.00 74.75 92 LEU A N 1
ATOM 749 C CA . LEU A 1 92 ? 9.366 -9.405 -8.970 1.00 74.75 92 LEU A CA 1
ATOM 750 C C . LEU A 1 92 ? 9.392 -8.846 -10.405 1.00 74.75 92 LEU A C 1
ATOM 752 O O . LEU A 1 92 ? 10.433 -8.396 -10.893 1.00 74.75 92 LEU A O 1
ATOM 756 N N . VAL A 1 93 ? 8.239 -8.848 -11.091 1.00 77.50 93 VAL A N 1
ATOM 757 C CA . VAL A 1 93 ? 8.104 -8.233 -12.430 1.00 77.50 93 VAL A CA 1
ATOM 758 C C . VAL A 1 93 ? 8.616 -6.794 -12.395 1.00 77.50 93 VAL A C 1
ATOM 760 O O . VAL A 1 93 ? 8.359 -6.076 -11.431 1.00 77.50 93 VAL A O 1
ATOM 763 N N . GLY A 1 94 ? 9.343 -6.386 -13.436 1.00 70.88 94 GLY A N 1
ATOM 764 C CA . GLY A 1 94 ? 9.945 -5.054 -13.527 1.00 70.88 94 GLY A CA 1
ATOM 765 C C . GLY A 1 94 ? 11.289 -4.918 -12.806 1.00 70.88 94 GLY A C 1
ATOM 766 O O . GLY A 1 94 ? 11.824 -3.817 -12.755 1.00 70.88 94 GLY A O 1
ATOM 767 N N . GLY A 1 95 ? 11.851 -6.009 -12.272 1.00 76.50 95 GLY A N 1
ATOM 768 C CA . GLY A 1 95 ? 13.150 -5.987 -11.590 1.00 76.50 95 GLY A CA 1
ATOM 769 C C . GLY A 1 95 ? 13.080 -5.425 -10.169 1.00 76.50 95 GLY A C 1
ATOM 770 O O . GLY A 1 95 ? 14.102 -5.024 -9.614 1.00 76.50 95 GLY A O 1
ATOM 771 N N . VAL A 1 96 ? 11.885 -5.391 -9.570 1.00 81.44 96 VAL A N 1
ATOM 772 C CA . VAL A 1 96 ? 11.691 -4.862 -8.216 1.00 81.44 96 VAL A CA 1
ATOM 773 C C . VAL A 1 96 ? 12.157 -5.873 -7.182 1.00 81.44 96 VAL A C 1
ATOM 775 O O . VAL A 1 96 ? 11.748 -7.034 -7.189 1.00 81.44 96 VAL A O 1
ATOM 778 N N . HIS A 1 97 ? 12.990 -5.409 -6.262 1.00 82.25 97 HIS A N 1
ATOM 779 C CA . HIS A 1 97 ? 13.549 -6.222 -5.195 1.00 82.25 97 HIS A CA 1
ATOM 780 C C . HIS A 1 97 ? 12.614 -6.256 -3.976 1.00 82.25 97 HIS A C 1
ATOM 782 O O . HIS A 1 97 ? 12.126 -5.211 -3.542 1.00 82.25 97 HIS A O 1
ATOM 788 N N . LEU A 1 98 ? 12.406 -7.425 -3.354 1.00 80.19 98 LEU A N 1
ATOM 789 C CA . LEU A 1 98 ? 11.514 -7.560 -2.184 1.00 80.19 98 LEU A CA 1
ATOM 790 C C . LEU A 1 98 ? 11.891 -6.639 -1.011 1.00 80.19 98 LEU A C 1
ATOM 792 O O . LEU A 1 98 ? 11.012 -6.154 -0.300 1.00 80.19 98 LEU A O 1
ATOM 796 N N . PHE A 1 99 ? 13.185 -6.347 -0.837 1.00 78.62 99 PHE A N 1
ATOM 797 C CA . PHE A 1 99 ? 13.651 -5.367 0.152 1.00 78.62 99 PHE A CA 1
ATOM 798 C C . PHE A 1 99 ? 12.995 -3.991 -0.029 1.00 78.62 99 PHE A C 1
ATOM 800 O O . PHE A 1 99 ? 12.591 -3.398 0.968 1.00 78.62 99 PHE A O 1
ATOM 807 N N . ALA A 1 100 ? 12.828 -3.518 -1.271 1.00 76.75 100 ALA A N 1
ATOM 808 C CA . ALA A 1 100 ? 12.167 -2.247 -1.573 1.00 76.75 100 ALA A CA 1
ATOM 809 C C . ALA A 1 100 ? 10.754 -2.221 -0.981 1.00 76.75 100 ALA A C 1
ATOM 811 O O . ALA A 1 100 ? 10.411 -1.339 -0.194 1.00 76.75 100 ALA A O 1
ATOM 812 N N . LEU A 1 101 ? 9.980 -3.272 -1.262 1.00 84.50 101 LEU A N 1
ATOM 813 C CA . LEU A 1 101 ? 8.612 -3.409 -0.766 1.00 84.50 101 LEU A CA 1
ATOM 814 C C . LEU A 1 101 ? 8.571 -3.487 0.757 1.00 84.50 101 LEU A C 1
ATOM 816 O O . LEU A 1 101 ? 7.745 -2.834 1.394 1.00 84.50 101 LEU A O 1
ATOM 820 N N . SER A 1 102 ? 9.484 -4.263 1.345 1.00 84.12 102 SER A N 1
ATOM 821 C CA . SER A 1 102 ? 9.578 -4.417 2.796 1.00 84.12 102 SER A CA 1
ATOM 822 C C . SER A 1 102 ? 9.948 -3.105 3.490 1.00 84.12 102 SER A C 1
ATOM 824 O O . SER A 1 102 ? 9.412 -2.805 4.554 1.00 84.12 102 SER A O 1
ATOM 826 N N . ALA A 1 103 ? 10.804 -2.286 2.870 1.00 80.56 103 ALA A N 1
ATOM 827 C CA . ALA A 1 103 ? 11.214 -0.998 3.405 1.00 80.56 103 ALA A CA 1
ATOM 828 C C . ALA A 1 103 ? 10.038 -0.019 3.419 1.00 80.56 103 ALA A C 1
ATOM 830 O O . ALA A 1 103 ? 9.802 0.619 4.444 1.00 80.56 103 ALA A O 1
ATOM 831 N N . TRP A 1 104 ? 9.267 0.047 2.328 1.00 87.06 104 TRP A N 1
ATOM 832 C CA . TRP A 1 104 ? 8.067 0.880 2.232 1.00 87.06 104 TRP A CA 1
ATOM 833 C C . TRP A 1 104 ? 6.958 0.401 3.185 1.00 87.06 104 TRP A C 1
ATOM 835 O O . TRP A 1 104 ? 6.378 1.213 3.908 1.00 87.06 104 TRP A O 1
ATOM 845 N N . PHE A 1 105 ? 6.718 -0.913 3.270 1.00 87.50 105 PHE A N 1
ATOM 846 C CA . PHE A 1 105 ? 5.793 -1.505 4.245 1.00 87.50 105 PHE A CA 1
ATOM 847 C C . PHE A 1 105 ? 6.195 -1.152 5.681 1.00 87.50 105 PHE A C 1
ATOM 849 O O . PHE A 1 105 ? 5.370 -0.722 6.487 1.00 87.50 105 PHE A O 1
ATOM 856 N N . TYR A 1 106 ? 7.476 -1.312 6.013 1.00 83.25 106 TYR A N 1
ATOM 857 C CA . TYR A 1 106 ? 7.981 -0.995 7.341 1.00 83.25 106 TYR A CA 1
ATOM 858 C C . TYR A 1 106 ? 7.843 0.495 7.646 1.00 83.25 106 TYR A C 1
ATOM 860 O O . TYR A 1 106 ? 7.471 0.853 8.758 1.00 83.25 106 TYR A O 1
ATOM 868 N N . PHE A 1 107 ? 8.084 1.365 6.665 1.00 79.12 107 PHE A N 1
ATOM 869 C CA . PHE A 1 107 ? 7.877 2.804 6.798 1.00 79.12 107 PHE A CA 1
ATOM 870 C C . PHE A 1 107 ? 6.414 3.129 7.149 1.00 79.12 107 PHE A C 1
ATOM 872 O O . PHE A 1 107 ? 6.166 3.869 8.098 1.00 79.12 107 PHE A O 1
ATOM 879 N N . ALA A 1 108 ? 5.449 2.476 6.491 1.00 80.12 108 ALA A N 1
ATOM 880 C CA . ALA A 1 108 ? 4.031 2.557 6.847 1.00 80.12 108 ALA A CA 1
ATOM 881 C C . ALA A 1 108 ? 3.772 2.199 8.306 1.00 80.12 108 ALA A C 1
ATOM 883 O O . ALA A 1 108 ? 3.236 3.014 9.050 1.00 80.12 108 ALA A O 1
ATOM 884 N N . VAL A 1 109 ? 4.190 1.012 8.741 1.00 81.81 109 VAL A N 1
ATOM 885 C CA . VAL A 1 109 ? 3.944 0.562 10.116 1.00 81.81 109 VAL A CA 1
ATOM 886 C C . VAL A 1 109 ? 4.634 1.480 11.121 1.00 81.81 109 VAL A C 1
ATOM 888 O O . VAL A 1 109 ? 4.042 1.841 12.129 1.00 81.81 109 VAL A O 1
ATOM 891 N N . HIS A 1 110 ? 5.863 1.904 10.847 1.00 81.94 110 HIS A N 1
ATOM 892 C CA . HIS A 1 110 ? 6.665 2.663 11.798 1.00 81.94 110 HIS A CA 1
ATOM 893 C C . HIS A 1 110 ? 6.141 4.082 12.043 1.00 81.94 110 HIS A C 1
ATOM 895 O O . HIS A 1 110 ? 6.185 4.565 13.172 1.00 81.94 110 HIS A O 1
ATOM 901 N N . PHE A 1 111 ? 5.627 4.733 10.999 1.00 80.50 111 PHE A N 1
ATOM 902 C CA . PHE A 1 111 ? 5.116 6.100 11.082 1.00 80.50 111 PHE A CA 1
ATOM 903 C C . PHE A 1 111 ? 3.609 6.152 11.362 1.00 80.50 111 PHE A C 1
ATOM 905 O O . PHE A 1 111 ? 3.164 6.998 12.138 1.00 80.50 111 PHE A O 1
ATOM 912 N N . LEU A 1 112 ? 2.818 5.219 10.817 1.00 82.56 112 LEU A N 1
ATOM 913 C CA . LEU A 1 112 ? 1.381 5.161 11.086 1.00 82.56 112 LEU A CA 1
ATOM 914 C C . LEU A 1 112 ? 1.060 4.518 12.441 1.00 82.56 112 LEU A C 1
ATOM 916 O O . LEU A 1 112 ? 0.124 4.965 13.095 1.00 82.56 112 LEU A O 1
ATOM 920 N N . ALA A 1 113 ? 1.791 3.498 12.910 1.00 84.31 113 ALA A N 1
ATOM 921 C CA . ALA A 1 113 ? 1.416 2.816 14.157 1.00 84.31 113 ALA A CA 1
ATOM 922 C C . ALA A 1 113 ? 1.333 3.752 15.371 1.00 84.31 113 ALA A C 1
ATOM 924 O O . ALA A 1 113 ? 0.318 3.685 16.062 1.00 84.31 113 ALA A O 1
ATOM 925 N N . PRO A 1 114 ? 2.296 4.660 15.623 1.00 79.81 114 PRO A N 1
ATOM 926 C CA . PRO A 1 114 ? 2.178 5.636 16.705 1.00 79.81 114 PRO A CA 1
ATOM 927 C C . PRO A 1 114 ? 0.945 6.530 16.555 1.00 79.81 114 PRO A C 1
ATOM 929 O O . PRO A 1 114 ? 0.229 6.742 17.529 1.00 79.81 114 PRO A O 1
ATOM 932 N N . TYR A 1 115 ? 0.655 6.982 15.331 1.00 78.81 115 TYR A N 1
ATOM 933 C CA . TYR A 1 115 ? -0.530 7.781 15.020 1.00 78.81 115 TYR A CA 1
ATOM 934 C C . TYR A 1 115 ? -1.824 7.041 15.398 1.00 78.81 115 TYR A C 1
ATOM 936 O O . TYR A 1 115 ? -2.626 7.551 16.182 1.00 78.81 115 TYR A O 1
ATOM 944 N N . PHE A 1 116 ? -1.993 5.799 14.932 1.00 78.19 116 PHE A N 1
ATOM 945 C CA . PHE A 1 116 ? -3.166 4.988 15.265 1.00 78.19 116 PHE A CA 1
ATOM 946 C C . PHE A 1 116 ? -3.234 4.616 16.748 1.00 78.19 116 PHE A C 1
ATOM 948 O O . PHE A 1 116 ? -4.320 4.618 17.319 1.00 78.19 116 PHE A O 1
ATOM 955 N N . LEU A 1 117 ? -2.105 4.293 17.385 1.00 78.19 117 LEU A N 1
ATOM 956 C CA . LEU A 1 117 ? -2.067 3.985 18.814 1.00 78.19 117 LEU A CA 1
ATOM 957 C C . LEU A 1 117 ? -2.515 5.186 19.643 1.00 78.19 117 LEU A C 1
ATOM 959 O O . LEU A 1 117 ? -3.294 5.011 20.571 1.00 78.19 117 LEU A O 1
ATOM 963 N N . ILE A 1 118 ? -2.084 6.399 19.303 1.00 75.81 118 ILE A N 1
ATOM 964 C CA . ILE A 1 118 ? -2.511 7.600 20.022 1.00 75.81 118 ILE A CA 1
ATOM 965 C C . ILE A 1 118 ? -3.999 7.853 19.793 1.00 75.81 118 ILE A C 1
ATOM 967 O O . ILE A 1 118 ? -4.760 7.936 20.756 1.00 75.81 118 ILE A O 1
ATOM 971 N N . GLU A 1 119 ? -4.421 7.940 18.535 1.00 73.12 119 GLU A N 1
ATOM 972 C CA . GLU A 1 119 ? -5.777 8.372 18.212 1.00 73.12 119 GLU A CA 1
ATOM 973 C C . GLU A 1 119 ? -6.852 7.321 18.538 1.00 73.12 119 GLU A C 1
ATOM 975 O O . GLU A 1 119 ? -7.993 7.684 18.822 1.00 73.12 119 GLU A O 1
ATOM 980 N N . CYS A 1 120 ? -6.505 6.030 18.549 1.00 70.69 120 CYS A N 1
ATOM 981 C CA . CYS A 1 120 ? -7.435 4.940 18.866 1.00 70.69 120 CYS A CA 1
ATOM 982 C C . CYS A 1 120 ? -7.314 4.420 20.313 1.00 70.69 120 CYS A C 1
ATOM 984 O O . CYS A 1 120 ? -7.980 3.436 20.653 1.00 70.69 120 CYS A O 1
ATOM 986 N N . SER A 1 121 ? -6.458 5.010 21.159 1.00 70.56 121 SER A N 1
ATOM 987 C CA . SER A 1 121 ? -6.299 4.590 22.561 1.00 70.56 121 SER A CA 1
ATOM 988 C C . SER A 1 121 ? -7.098 5.456 23.541 1.00 70.56 121 SER A C 1
ATOM 990 O O . SER A 1 121 ? -7.404 6.614 23.252 1.00 70.56 121 SER A O 1
ATOM 992 N N . PRO A 1 122 ? -7.354 4.949 24.766 1.00 67.00 122 PRO A N 1
ATOM 993 C CA . PRO A 1 122 ? -7.896 5.760 25.861 1.00 67.00 122 PRO A CA 1
ATOM 994 C C . PRO A 1 122 ? -7.020 6.967 26.223 1.00 67.00 122 PRO A C 1
ATOM 996 O O . PRO A 1 122 ? -7.497 7.920 26.830 1.00 67.00 122 PRO A O 1
ATOM 999 N N . PHE A 1 123 ? -5.741 6.943 25.841 1.00 69.19 123 PHE A N 1
ATOM 1000 C CA . PHE A 1 123 ? -4.753 7.970 26.166 1.00 69.19 123 PHE A CA 1
ATOM 1001 C C . PHE A 1 123 ? -4.711 9.115 25.149 1.00 69.19 123 PHE A C 1
ATOM 1003 O O . PHE A 1 123 ? -3.832 9.970 25.221 1.00 69.19 123 PHE A O 1
ATOM 1010 N N . ARG A 1 124 ? -5.664 9.184 24.213 1.00 70.44 124 ARG A N 1
ATOM 1011 C CA . ARG A 1 124 ? -5.731 10.224 23.176 1.00 70.44 124 ARG A CA 1
ATOM 1012 C C . ARG A 1 124 ? -5.685 11.661 23.711 1.00 70.44 124 ARG A C 1
ATOM 1014 O O . ARG A 1 124 ? -5.141 12.550 23.054 1.00 70.44 124 ARG A O 1
ATOM 1021 N N . GLN A 1 125 ? -6.272 11.906 24.881 1.00 70.50 125 GLN A N 1
ATOM 1022 C CA . GLN A 1 125 ? -6.273 13.225 25.528 1.00 70.50 125 GLN A CA 1
ATOM 1023 C C . GLN A 1 125 ? -5.109 13.419 26.512 1.00 70.50 125 GLN A C 1
ATOM 1025 O O . GLN A 1 125 ? -4.954 14.500 27.072 1.00 70.50 125 GLN A O 1
ATOM 1030 N N . ALA A 1 126 ? -4.271 12.401 26.724 1.00 75.69 126 ALA A N 1
ATOM 1031 C CA . ALA A 1 126 ? -3.146 12.502 27.639 1.00 75.69 126 ALA A CA 1
ATOM 1032 C C . ALA A 1 126 ? -2.066 13.437 27.077 1.00 75.69 126 ALA A C 1
ATOM 1034 O O . ALA A 1 126 ? -1.675 13.334 25.913 1.00 75.69 126 ALA A O 1
ATOM 1035 N N . SER A 1 127 ? -1.525 14.313 27.922 1.00 76.44 127 SER A N 1
ATOM 1036 C CA . SER A 1 127 ? -0.437 15.232 27.557 1.00 76.44 127 SER A CA 1
ATOM 1037 C C . SER A 1 127 ? 0.853 14.505 27.153 1.00 76.44 127 SER A C 1
ATOM 1039 O O . SER A 1 127 ? 1.617 15.007 26.334 1.00 76.44 127 SER A O 1
ATOM 1041 N N . TRP A 1 128 ? 1.076 13.292 27.668 1.00 77.38 128 TRP A N 1
ATOM 1042 C CA . TRP A 1 128 ? 2.257 12.473 27.385 1.00 77.38 128 TRP A CA 1
ATOM 1043 C C . TRP A 1 128 ? 2.126 11.585 26.138 1.00 77.38 128 TRP A C 1
ATOM 1045 O O . TRP A 1 128 ? 3.066 10.864 25.813 1.00 77.38 128 TRP A O 1
ATOM 1055 N N . LYS A 1 129 ? 1.008 11.634 25.397 1.00 73.62 129 LYS A N 1
ATOM 1056 C CA . LYS A 1 129 ? 0.758 10.778 24.216 1.00 73.62 129 LYS A CA 1
ATOM 1057 C C . LYS A 1 129 ? 1.848 10.852 23.140 1.00 73.62 129 LYS A C 1
ATOM 1059 O O . LYS A 1 129 ? 2.054 9.898 22.397 1.00 73.62 129 LYS A O 1
ATOM 1064 N N . CYS A 1 130 ? 2.603 11.948 23.098 1.00 74.44 130 CYS A N 1
ATOM 1065 C CA . CYS A 1 130 ? 3.759 12.096 22.221 1.00 74.44 130 CYS A CA 1
ATOM 1066 C C . CYS A 1 130 ? 4.875 11.070 22.506 1.00 74.44 130 CYS A C 1
ATOM 1068 O O . CYS A 1 130 ? 5.746 10.886 21.668 1.00 74.44 130 CYS A O 1
ATOM 1070 N N . ILE A 1 131 ? 4.854 10.349 23.633 1.00 80.19 131 ILE A N 1
ATOM 1071 C CA . ILE A 1 131 ? 5.853 9.316 23.938 1.00 80.19 131 ILE A CA 1
ATOM 1072 C C . ILE A 1 131 ? 5.842 8.156 22.930 1.00 80.19 131 ILE A C 1
ATOM 1074 O O . ILE A 1 131 ? 6.886 7.568 22.661 1.00 80.19 131 ILE A O 1
ATOM 1078 N N . PHE A 1 132 ? 4.697 7.848 22.307 1.00 77.00 132 PHE A N 1
ATOM 1079 C CA . PHE A 1 132 ? 4.611 6.787 21.291 1.00 77.00 132 PHE A CA 1
ATOM 1080 C C . PHE A 1 132 ? 5.441 7.105 20.040 1.00 77.00 132 PHE A C 1
ATOM 1082 O O . PHE A 1 132 ? 5.856 6.204 19.312 1.00 77.00 132 PHE A O 1
ATOM 1089 N N . PHE A 1 133 ? 5.741 8.384 19.826 1.00 77.75 133 PHE A N 1
ATOM 1090 C CA . PHE A 1 133 ? 6.616 8.857 18.769 1.00 77.75 133 PHE A CA 1
ATOM 1091 C C . PHE A 1 133 ? 8.113 8.677 19.093 1.00 77.75 133 PHE A C 1
ATOM 1093 O O . PHE A 1 133 ? 8.946 8.799 18.197 1.00 77.75 133 PHE A O 1
ATOM 1100 N N . LEU A 1 134 ? 8.490 8.280 20.316 1.00 79.50 134 LEU A N 1
ATOM 1101 C CA . LEU A 1 134 ? 9.885 7.930 20.619 1.00 79.50 134 LEU A CA 1
ATOM 1102 C C . LEU A 1 134 ? 10.390 6.754 19.776 1.00 79.50 134 LEU A C 1
ATOM 1104 O O . LEU A 1 134 ? 11.577 6.695 19.472 1.00 79.50 134 LEU A O 1
ATOM 1108 N N . ILE A 1 135 ? 9.505 5.846 19.355 1.00 74.50 135 ILE A N 1
ATOM 1109 C CA . ILE A 1 135 ? 9.871 4.706 18.506 1.00 74.50 135 ILE A CA 1
ATOM 1110 C C . ILE A 1 135 ? 10.389 5.190 17.136 1.00 74.50 135 ILE A C 1
ATOM 1112 O O . ILE A 1 135 ? 11.566 4.945 16.858 1.00 74.50 135 ILE A O 1
ATOM 1116 N N . PRO A 1 136 ? 9.607 5.926 16.313 1.00 74.50 136 PRO A N 1
ATOM 1117 C CA . PRO A 1 136 ? 10.123 6.491 15.067 1.00 74.50 136 PRO A CA 1
ATOM 1118 C C . PRO A 1 136 ? 11.276 7.464 15.267 1.00 74.50 136 PRO A C 1
ATOM 1120 O O . PRO A 1 136 ? 12.248 7.396 14.520 1.00 74.50 136 PRO A O 1
ATOM 1123 N N . PHE A 1 137 ? 11.236 8.286 16.315 1.00 76.81 137 PHE A N 1
ATOM 1124 C CA . PHE A 1 137 ? 12.329 9.201 16.632 1.00 76.81 137 PHE A CA 1
ATOM 1125 C C . PHE A 1 137 ? 13.654 8.462 16.887 1.00 76.81 137 PHE A C 1
ATOM 1127 O O . PHE A 1 137 ? 14.673 8.793 16.284 1.00 76.81 137 PHE A O 1
ATOM 1134 N N . SER A 1 138 ? 13.645 7.416 17.722 1.00 77.75 138 SER A N 1
ATOM 1135 C CA . SER A 1 138 ? 14.848 6.641 18.060 1.00 77.75 138 SER A CA 1
ATOM 1136 C C . SER A 1 138 ? 15.480 5.981 16.837 1.00 77.75 138 SER A C 1
ATOM 1138 O O . SER A 1 138 ? 16.706 5.966 16.710 1.00 77.75 138 SER A O 1
ATOM 1140 N N . ARG A 1 139 ? 14.667 5.493 15.894 1.00 75.62 139 ARG A N 1
ATOM 1141 C CA . ARG A 1 139 ? 15.157 4.945 14.629 1.00 75.62 139 ARG A CA 1
ATOM 1142 C C . ARG A 1 139 ? 15.808 6.026 13.775 1.00 75.62 139 ARG A C 1
ATOM 1144 O O . ARG A 1 139 ? 16.924 5.800 13.309 1.00 75.62 139 ARG A O 1
ATOM 1151 N N . THR A 1 140 ? 15.148 7.168 13.583 1.00 71.88 140 THR A N 1
ATOM 1152 C CA . THR A 1 140 ? 15.702 8.287 12.803 1.00 71.88 140 THR A CA 1
ATOM 1153 C C . THR A 1 140 ? 17.031 8.753 13.404 1.00 71.88 140 THR A C 1
ATOM 1155 O O . THR A 1 140 ? 18.014 8.932 12.684 1.00 71.88 140 THR A O 1
ATOM 1158 N N . CYS A 1 141 ? 17.113 8.847 14.735 1.00 71.50 141 CYS A N 1
ATOM 1159 C CA . CYS A 1 141 ? 18.352 9.164 15.445 1.00 71.50 141 CYS A CA 1
ATOM 1160 C C . CYS A 1 141 ? 19.419 8.073 15.288 1.00 71.50 141 CYS A C 1
ATOM 1162 O O . CYS A 1 141 ? 20.581 8.385 15.058 1.00 71.50 141 CYS A O 1
ATOM 1164 N N . THR A 1 142 ? 19.059 6.793 15.364 1.00 71.50 142 THR A N 1
ATOM 1165 C CA . THR A 1 142 ? 20.023 5.692 15.193 1.00 71.50 142 THR A CA 1
ATOM 1166 C C . THR A 1 142 ? 20.583 5.675 13.771 1.00 71.50 142 THR A C 1
ATOM 1168 O O . THR A 1 142 ? 21.780 5.486 13.583 1.00 71.50 142 THR A O 1
ATOM 1171 N N . MET A 1 143 ? 19.754 5.957 12.763 1.00 67.19 143 MET A N 1
ATOM 1172 C CA . MET A 1 143 ? 20.208 6.123 11.379 1.00 67.19 143 MET A CA 1
ATOM 1173 C C . MET A 1 143 ? 21.170 7.311 11.230 1.00 67.19 143 MET A C 1
ATOM 1175 O O . MET A 1 143 ? 22.142 7.210 10.478 1.00 67.19 143 MET A O 1
ATOM 1179 N N . LEU A 1 144 ? 20.953 8.411 11.961 1.00 65.31 144 LEU A N 1
ATOM 1180 C CA . LEU A 1 144 ? 21.896 9.534 12.024 1.00 65.31 144 LEU A CA 1
ATOM 1181 C C . LEU A 1 144 ? 23.245 9.101 12.622 1.00 65.31 144 LEU A C 1
ATOM 1183 O O . LEU A 1 144 ? 24.290 9.366 12.030 1.00 65.31 144 LEU A O 1
ATOM 1187 N N . PHE A 1 145 ? 23.232 8.383 13.748 1.00 66.38 145 PHE A N 1
ATOM 1188 C CA . PHE A 1 145 ? 24.456 7.892 14.393 1.00 66.38 145 PHE A CA 1
ATOM 1189 C C . PHE A 1 145 ? 25.215 6.861 13.547 1.00 66.38 145 PHE A C 1
ATOM 1191 O O . PHE A 1 145 ? 26.441 6.814 13.593 1.00 66.38 145 PHE A O 1
ATOM 1198 N N . LEU A 1 146 ? 24.505 6.066 12.744 1.00 70.38 146 LEU A N 1
ATOM 1199 C CA . LEU A 1 146 ? 25.089 5.063 11.848 1.00 70.38 146 LEU A CA 1
ATOM 1200 C C . LEU A 1 146 ? 25.534 5.631 10.485 1.00 70.38 146 LEU A C 1
ATOM 1202 O O . LEU A 1 146 ? 25.954 4.871 9.613 1.00 70.38 146 LEU A O 1
ATOM 1206 N N . GLY A 1 147 ? 25.482 6.955 10.297 1.00 61.19 147 GLY A N 1
ATOM 1207 C CA . GLY A 1 147 ? 26.056 7.628 9.129 1.00 61.19 147 GLY A CA 1
ATOM 1208 C C . GLY A 1 147 ? 25.188 7.599 7.869 1.00 61.19 147 GLY A C 1
ATOM 1209 O O . GLY A 1 147 ? 25.729 7.597 6.765 1.00 61.19 147 GLY A O 1
ATOM 1210 N N . SER A 1 148 ? 23.859 7.561 8.012 1.00 64.38 148 SER A N 1
ATOM 1211 C CA . SER A 1 148 ? 22.945 7.756 6.876 1.00 64.38 148 SER A CA 1
ATOM 1212 C C . SER A 1 148 ? 22.998 9.186 6.312 1.00 64.38 148 SER A C 1
ATOM 1214 O O . SER A 1 148 ? 23.364 10.136 7.006 1.00 64.38 148 SER A O 1
ATOM 1216 N N . ASP A 1 149 ? 22.623 9.346 5.038 1.00 69.38 149 ASP A N 1
ATOM 1217 C CA . ASP A 1 149 ? 22.667 10.639 4.351 1.00 69.38 149 ASP A CA 1
ATOM 1218 C C . ASP A 1 149 ? 21.720 11.674 4.996 1.00 69.38 149 ASP A C 1
ATOM 1220 O O . ASP A 1 149 ? 20.515 11.440 5.145 1.00 69.38 149 ASP A O 1
ATOM 1224 N N . LEU A 1 150 ? 22.252 12.867 5.297 1.00 69.69 150 LEU A N 1
ATOM 1225 C CA . LEU A 1 150 ? 21.535 14.010 5.890 1.00 69.69 150 LEU A CA 1
ATOM 1226 C C . LEU A 1 150 ? 20.150 14.304 5.258 1.00 69.69 150 LEU A C 1
ATOM 1228 O O . LEU A 1 150 ? 19.206 14.559 6.008 1.00 69.69 150 LEU A O 1
ATOM 1232 N N . PRO A 1 151 ? 19.951 14.240 3.924 1.00 68.44 151 PRO A N 1
ATOM 1233 C CA . PRO A 1 151 ? 18.652 14.515 3.306 1.00 68.44 151 PRO A CA 1
ATOM 1234 C C . PRO A 1 151 ? 17.564 13.511 3.687 1.00 68.44 151 PRO A C 1
ATOM 1236 O O . PRO A 1 151 ? 16.414 13.900 3.896 1.00 68.44 151 PRO A O 1
ATOM 1239 N N . ARG A 1 152 ? 17.922 12.227 3.810 1.00 69.94 152 ARG A N 1
ATOM 1240 C CA . ARG A 1 152 ? 16.989 11.175 4.227 1.00 69.94 152 ARG A CA 1
ATOM 1241 C C . ARG A 1 152 ? 16.521 11.413 5.657 1.00 69.94 152 ARG A C 1
ATOM 1243 O O . ARG A 1 152 ? 15.336 11.292 5.946 1.00 69.94 152 ARG A O 1
ATOM 1250 N N . MET A 1 153 ? 17.443 11.814 6.525 1.00 73.94 153 MET A N 1
ATOM 1251 C CA . MET A 1 153 ? 17.140 12.152 7.910 1.00 73.94 153 MET A CA 1
ATOM 1252 C C . MET A 1 153 ? 16.197 13.360 8.005 1.00 73.94 153 MET A C 1
ATOM 1254 O O . MET A 1 153 ? 15.180 13.285 8.691 1.00 73.94 153 MET A O 1
ATOM 1258 N N . VAL A 1 154 ? 16.494 14.459 7.299 1.00 74.94 154 VAL A N 1
ATOM 1259 C CA . VAL A 1 154 ? 15.631 15.658 7.289 1.00 74.94 154 VAL A CA 1
ATOM 1260 C C . VAL A 1 154 ? 14.224 15.307 6.800 1.00 74.94 154 VAL A C 1
ATOM 1262 O O . VAL A 1 154 ? 13.240 15.731 7.398 1.00 74.94 154 VAL A O 1
ATOM 1265 N N . HIS A 1 155 ? 14.119 14.480 5.762 1.00 75.56 155 HIS A N 1
ATOM 1266 C CA . HIS A 1 155 ? 12.844 13.979 5.261 1.00 75.56 155 HIS A CA 1
ATOM 1267 C C . HIS A 1 155 ? 12.059 13.163 6.309 1.00 75.56 155 HIS A C 1
ATOM 1269 O O . HIS A 1 155 ? 10.886 13.454 6.553 1.00 75.56 155 HIS A O 1
ATOM 1275 N N . GLU A 1 156 ? 12.697 12.186 6.963 1.00 77.50 156 GLU A N 1
ATOM 1276 C CA . GLU A 1 156 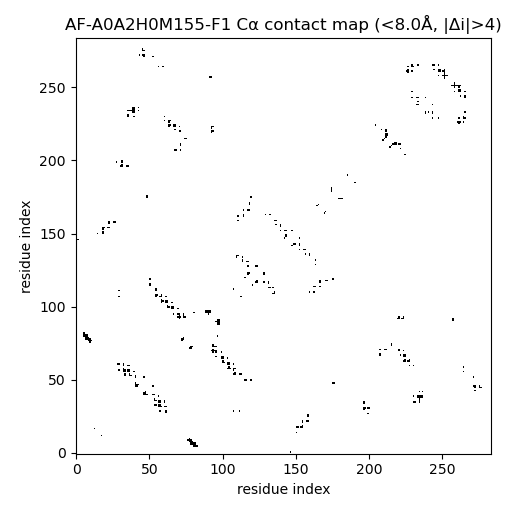? 12.073 11.372 8.018 1.00 77.50 156 GLU A CA 1
ATOM 1277 C C . GLU A 1 156 ? 11.620 12.239 9.211 1.00 77.50 156 GLU A C 1
ATOM 1279 O O . GLU A 1 156 ? 10.525 12.033 9.740 1.00 77.50 156 GLU A O 1
ATOM 1284 N N . PHE A 1 157 ? 12.403 13.259 9.587 1.00 78.62 157 PHE A N 1
ATOM 1285 C CA . PHE A 1 157 ? 12.011 14.238 10.607 1.00 78.62 157 PHE A CA 1
ATOM 1286 C C . PHE A 1 157 ? 10.808 15.079 10.187 1.00 78.62 157 PHE A C 1
ATOM 1288 O O . PHE A 1 157 ? 9.902 15.275 10.993 1.00 78.62 157 PHE A O 1
ATOM 1295 N N . ILE A 1 158 ? 10.756 15.571 8.947 1.00 80.88 158 ILE A N 1
ATOM 1296 C CA . ILE A 1 158 ? 9.607 16.363 8.494 1.00 80.88 158 ILE A CA 1
ATOM 1297 C C . ILE A 1 158 ? 8.338 15.503 8.497 1.00 80.88 158 ILE A C 1
ATOM 1299 O O . ILE A 1 158 ? 7.318 15.955 9.014 1.00 80.88 158 ILE A O 1
ATOM 1303 N N . ILE A 1 159 ? 8.389 14.261 7.995 1.00 77.88 159 ILE A N 1
ATOM 1304 C CA . ILE A 1 159 ? 7.247 13.329 8.068 1.00 77.88 159 ILE A CA 1
ATOM 1305 C C . ILE A 1 159 ? 6.787 13.162 9.514 1.00 77.88 159 ILE A C 1
ATOM 1307 O O . ILE A 1 159 ? 5.599 13.277 9.811 1.00 77.88 159 ILE A O 1
ATOM 1311 N N . PHE A 1 160 ? 7.733 12.906 10.414 1.00 77.25 160 PHE A N 1
ATOM 1312 C CA . PHE A 1 160 ? 7.465 12.757 11.834 1.00 77.25 160 PHE A CA 1
ATOM 1313 C C . PHE A 1 160 ? 6.754 13.983 12.425 1.00 77.25 160 PHE A C 1
ATOM 1315 O O . PHE A 1 160 ? 5.717 13.838 13.073 1.00 77.25 160 PHE A O 1
ATOM 1322 N N . PHE A 1 161 ? 7.268 15.188 12.161 1.00 79.38 161 PHE A N 1
ATOM 1323 C CA . PHE A 1 161 ? 6.667 16.436 12.631 1.00 79.38 161 PHE A CA 1
ATOM 1324 C C . PHE A 1 161 ? 5.269 16.651 12.055 1.00 79.38 161 PHE A C 1
ATOM 1326 O O . PHE A 1 161 ? 4.364 17.028 12.797 1.00 79.38 161 PHE A O 1
ATOM 1333 N N . ILE A 1 162 ? 5.062 16.376 10.766 1.00 78.50 162 ILE A N 1
ATOM 1334 C CA . ILE A 1 162 ? 3.738 16.494 10.147 1.00 78.50 162 ILE A CA 1
ATOM 1335 C C . ILE A 1 162 ? 2.761 15.511 10.795 1.00 78.50 162 ILE A C 1
ATOM 1337 O O . ILE A 1 162 ? 1.644 15.903 11.119 1.00 78.50 162 ILE A O 1
ATOM 1341 N N . LEU A 1 163 ? 3.162 14.261 11.038 1.00 72.12 163 LEU A N 1
ATOM 1342 C CA . LEU A 1 163 ? 2.307 13.283 11.714 1.00 72.12 163 LEU A CA 1
ATOM 1343 C C . LEU A 1 163 ? 1.999 13.694 13.155 1.00 72.12 163 LEU A C 1
ATOM 1345 O O . LEU A 1 163 ? 0.851 13.572 13.575 1.00 72.12 163 LEU A O 1
ATOM 1349 N N . MET A 1 164 ? 2.970 14.242 13.891 1.00 69.06 164 MET A N 1
ATOM 1350 C CA . MET A 1 164 ? 2.720 14.834 15.208 1.00 69.06 164 MET A CA 1
ATOM 1351 C C . MET A 1 164 ? 1.711 15.986 15.134 1.00 69.06 164 MET A C 1
ATOM 1353 O O . MET A 1 164 ? 0.771 16.016 15.924 1.00 69.06 164 MET A O 1
ATOM 1357 N N . ILE A 1 165 ? 1.859 16.907 14.177 1.00 72.00 165 ILE A N 1
ATOM 1358 C CA . ILE A 1 165 ? 0.902 18.004 13.971 1.00 72.00 165 ILE A CA 1
ATOM 1359 C C . ILE A 1 165 ? -0.478 17.440 13.624 1.00 72.00 165 ILE A C 1
ATOM 1361 O O . ILE A 1 165 ? -1.472 17.892 14.181 1.00 72.00 165 ILE A O 1
ATOM 1365 N N . LEU A 1 166 ? -0.562 16.417 12.773 1.00 67.38 166 LEU A N 1
ATOM 1366 C CA . LEU A 1 166 ? -1.826 15.767 12.433 1.00 67.38 166 LEU A CA 1
ATOM 1367 C C . LEU A 1 166 ? -2.486 15.109 13.649 1.00 67.38 166 LEU A C 1
ATOM 1369 O O . LEU A 1 166 ? -3.690 15.262 13.798 1.00 67.38 166 LEU A O 1
ATOM 1373 N N . VAL A 1 167 ? -1.738 14.465 14.555 1.00 62.94 167 VAL A N 1
ATOM 1374 C CA . VAL A 1 167 ? -2.282 13.975 15.846 1.00 62.94 167 VAL A CA 1
ATOM 1375 C C . VAL A 1 167 ? -2.848 15.115 16.695 1.00 62.94 167 VAL A C 1
ATOM 1377 O O . VAL A 1 167 ? -3.817 14.934 17.431 1.00 62.94 167 VAL A O 1
ATOM 1380 N N . LEU A 1 168 ? -2.214 16.286 16.657 1.00 60.00 168 LEU A N 1
ATOM 1381 C CA . LEU A 1 168 ? -2.612 17.428 17.478 1.00 60.00 168 LEU A CA 1
ATOM 1382 C C . LEU A 1 168 ? -3.790 18.209 16.879 1.00 60.00 168 LEU A C 1
ATOM 1384 O O . LEU A 1 168 ? -4.592 18.755 17.633 1.00 60.00 168 LEU A O 1
ATOM 1388 N N . VAL A 1 169 ? -3.891 18.264 15.549 1.00 60.41 169 VAL A N 1
ATOM 1389 C CA . VAL A 1 169 ? -4.801 19.163 14.818 1.00 60.41 169 VAL A CA 1
ATOM 1390 C C . VAL A 1 169 ? -5.956 18.419 14.149 1.00 60.41 169 VAL A C 1
ATOM 1392 O O . VAL A 1 169 ? -7.049 18.976 14.054 1.00 60.41 169 VAL A O 1
ATOM 1395 N N . ASN A 1 170 ? -5.748 17.184 13.683 1.00 53.28 170 ASN A N 1
ATOM 1396 C CA . ASN A 1 170 ? -6.730 16.463 12.880 1.00 53.28 170 ASN A CA 1
ATOM 1397 C C . ASN A 1 170 ? -7.161 15.138 13.540 1.00 53.28 170 ASN A C 1
ATOM 1399 O O . ASN A 1 170 ? -6.438 14.138 13.450 1.00 53.28 170 ASN A O 1
ATOM 1403 N N . PRO A 1 171 ? -8.340 15.094 14.187 1.00 55.41 171 PRO A N 1
ATOM 1404 C CA . PRO A 1 171 ? -8.889 13.841 14.681 1.00 55.41 171 PRO A CA 1
ATOM 1405 C C . PRO A 1 171 ? -9.117 12.867 13.511 1.00 55.41 171 PRO A C 1
ATOM 1407 O O . PRO A 1 171 ? -9.579 13.288 12.452 1.00 55.41 171 PRO A O 1
ATOM 1410 N N . LEU A 1 172 ? -8.834 11.569 13.695 1.00 57.44 172 LEU A N 1
ATOM 1411 C CA . LEU A 1 172 ? -9.189 10.526 12.713 1.00 57.44 172 LEU A CA 1
ATOM 1412 C C . LEU A 1 172 ? -10.622 10.738 12.186 1.00 57.44 172 LEU A C 1
ATOM 1414 O O . LEU A 1 172 ? -11.534 11.005 12.970 1.00 57.44 172 LEU A O 1
ATOM 1418 N N . HIS A 1 173 ? -10.852 10.550 10.883 1.00 52.47 173 HIS A N 1
ATOM 1419 C CA . HIS A 1 173 ? -12.168 10.764 10.261 1.00 52.47 173 HIS A CA 1
ATOM 1420 C C . HIS A 1 173 ? -13.283 9.799 10.731 1.00 52.47 173 HIS A C 1
ATOM 1422 O O . HIS A 1 173 ? -14.421 9.933 10.277 1.00 52.47 173 HIS A O 1
ATOM 1428 N N . PHE A 1 174 ? -13.016 8.840 11.632 1.00 53.16 174 PHE A N 1
ATOM 1429 C CA . PHE A 1 174 ? -13.968 7.780 11.981 1.00 53.16 174 PHE A CA 1
ATOM 1430 C C . PHE A 1 174 ? -14.195 7.571 13.484 1.00 53.16 174 PHE A C 1
ATOM 1432 O O . PHE A 1 174 ? -13.275 7.574 14.298 1.00 53.16 174 PHE A O 1
ATOM 1439 N N . ASN A 1 175 ? -15.464 7.300 13.820 1.00 47.78 175 ASN A N 1
ATOM 1440 C CA . ASN A 1 175 ? -15.913 6.858 15.140 1.00 47.78 175 ASN A CA 1
ATOM 1441 C C . ASN A 1 175 ? -15.458 5.414 15.398 1.00 47.78 175 ASN A C 1
ATOM 1443 O O . ASN A 1 175 ? -15.933 4.471 14.756 1.00 47.78 175 ASN A O 1
ATOM 1447 N N . TYR A 1 176 ? -14.582 5.234 16.382 1.00 54.03 176 TYR A N 1
ATOM 1448 C CA . TYR A 1 176 ? -14.273 3.920 16.931 1.00 54.03 176 TYR A CA 1
ATOM 1449 C C . TYR A 1 176 ? -15.467 3.411 17.757 1.00 54.03 176 TYR A C 1
ATOM 1451 O O . TYR A 1 176 ? -16.046 4.189 18.512 1.00 54.03 176 TYR A O 1
ATOM 1459 N N . PRO A 1 177 ? -15.830 2.114 17.692 1.00 47.59 177 PRO A N 1
ATOM 1460 C CA . PRO A 1 177 ? -16.989 1.584 18.420 1.00 47.59 177 PRO A CA 1
ATOM 1461 C C . PRO A 1 177 ? -16.937 1.815 19.942 1.00 47.59 177 PRO A C 1
ATOM 1463 O O . PRO A 1 177 ? -17.984 1.908 20.573 1.00 47.59 177 PRO A O 1
ATOM 1466 N N . ASN A 1 178 ? -15.735 1.972 20.511 1.00 47.97 178 ASN A N 1
ATOM 1467 C CA . ASN A 1 178 ? -15.518 2.260 21.934 1.00 47.97 178 ASN A CA 1
ATOM 1468 C C . ASN A 1 178 ? -15.276 3.749 22.245 1.00 47.97 178 ASN A C 1
ATOM 1470 O O . ASN A 1 178 ? -15.197 4.115 23.411 1.00 47.97 178 ASN A O 1
ATOM 1474 N N . PHE A 1 179 ? -15.159 4.602 21.226 1.00 49.50 179 PHE A N 1
ATOM 1475 C CA . PHE A 1 179 ? -14.956 6.043 21.363 1.00 49.50 179 PHE A CA 1
ATOM 1476 C C . PHE A 1 179 ? -16.051 6.751 20.567 1.00 49.50 179 PHE A C 1
ATOM 1478 O O . PHE A 1 179 ? -15.858 7.185 19.432 1.00 49.50 179 PHE A O 1
ATOM 1485 N N . LYS A 1 180 ? -17.245 6.798 21.168 1.00 42.56 180 LYS A N 1
ATOM 1486 C CA . LYS A 1 180 ? -18.333 7.665 20.718 1.00 42.56 180 LYS A CA 1
ATOM 1487 C C . LYS A 1 180 ? -17.925 9.100 21.012 1.00 42.56 180 LYS A C 1
ATOM 1489 O O . LYS A 1 180 ? -17.878 9.454 22.178 1.00 42.56 180 LYS A O 1
ATOM 1494 N N . GLU A 1 181 ? -17.643 9.874 19.969 1.00 43.75 181 GLU A N 1
ATOM 1495 C CA . GLU A 1 181 ? -17.977 11.301 19.846 1.00 43.75 181 GLU A CA 1
ATOM 1496 C C . GLU A 1 181 ? -17.190 11.910 18.680 1.00 43.75 181 GLU A C 1
ATOM 1498 O O . GLU A 1 181 ? -16.065 12.377 18.845 1.00 43.75 181 GLU A O 1
ATOM 1503 N N . ARG A 1 182 ? -17.787 11.940 17.484 1.00 47.44 182 ARG A N 1
ATOM 1504 C CA . ARG A 1 182 ? -18.163 13.184 16.780 1.00 47.44 182 ARG A CA 1
ATOM 1505 C C . ARG A 1 182 ? -18.614 12.922 15.340 1.00 47.44 182 ARG A C 1
ATOM 1507 O O . ARG A 1 182 ? -18.259 11.920 14.727 1.00 47.44 182 ARG A O 1
ATOM 1514 N N . LEU A 1 183 ? -19.376 13.898 14.840 1.00 47.41 183 LEU A N 1
ATOM 1515 C CA . LEU A 1 183 ? -19.837 14.128 13.463 1.00 47.41 183 LEU A CA 1
ATOM 1516 C C . LEU A 1 183 ? -21.022 13.272 12.993 1.00 47.41 183 LEU A C 1
ATOM 1518 O O . LEU A 1 183 ? -20.955 12.532 12.014 1.00 47.41 183 LEU A O 1
ATOM 1522 N N . THR A 1 184 ? -22.153 13.457 13.673 1.00 45.09 184 THR A N 1
ATOM 1523 C CA . THR A 1 184 ? -23.496 13.194 13.133 1.00 45.09 184 THR A CA 1
ATOM 1524 C C . THR A 1 184 ? -23.891 14.169 12.011 1.00 45.09 184 THR A C 1
ATOM 1526 O O . THR A 1 184 ? -24.722 13.803 11.188 1.00 45.09 184 THR A O 1
ATOM 1529 N N . ASP A 1 185 ? -23.231 15.327 11.880 1.00 47.12 185 ASP A N 1
ATOM 1530 C CA . ASP A 1 185 ? -23.387 16.238 10.736 1.00 47.12 185 ASP A CA 1
ATOM 1531 C C . ASP A 1 185 ? -22.174 16.171 9.801 1.00 47.12 185 ASP A C 1
ATOM 1533 O O . ASP A 1 185 ? -21.116 16.753 10.054 1.00 47.12 185 ASP A O 1
ATOM 1537 N N . ARG A 1 186 ? -22.313 15.450 8.682 1.00 53.78 186 ARG A N 1
ATOM 1538 C CA . ARG A 1 186 ? -21.307 15.457 7.609 1.00 53.78 186 ARG A CA 1
ATOM 1539 C C . ARG A 1 186 ? -21.419 16.756 6.813 1.00 53.78 186 ARG A C 1
ATOM 1541 O O . ARG A 1 186 ? -22.165 16.817 5.833 1.00 53.78 186 ARG A O 1
ATOM 1548 N N . SER A 1 187 ? -20.651 17.766 7.213 1.00 66.44 187 SER A N 1
ATOM 1549 C CA . SER A 1 187 ? -20.448 18.984 6.424 1.00 66.44 187 SER A CA 1
ATOM 1550 C C . SER A 1 187 ? -19.920 18.651 5.015 1.00 66.44 187 SER A C 1
ATOM 1552 O O . SER A 1 187 ? -19.309 17.600 4.790 1.00 66.44 187 SER A O 1
ATOM 1554 N N . LEU A 1 188 ? -20.145 19.543 4.042 1.00 67.50 188 LEU A N 1
ATOM 1555 C CA . LEU A 1 188 ? -19.622 19.405 2.670 1.00 67.50 188 LEU A CA 1
ATOM 1556 C C . LEU A 1 188 ? -18.105 19.152 2.645 1.00 67.50 188 LEU A C 1
ATOM 1558 O O . LEU A 1 188 ? -17.620 18.396 1.807 1.00 67.50 188 LEU A O 1
ATOM 1562 N N . VAL A 1 189 ? -17.377 19.718 3.611 1.00 65.81 189 VAL A N 1
ATOM 1563 C CA . VAL A 1 189 ? -15.928 19.554 3.770 1.00 65.81 189 VAL A CA 1
ATOM 1564 C C . VAL A 1 189 ? -15.555 18.089 4.011 1.00 65.81 189 VAL A C 1
ATOM 1566 O O . VAL A 1 189 ? -14.680 17.574 3.322 1.00 65.81 189 VAL A O 1
ATOM 1569 N N . CYS A 1 190 ? -16.258 17.372 4.895 1.00 64.38 190 CYS A N 1
ATOM 1570 C CA . CYS A 1 190 ? -15.987 15.950 5.142 1.00 64.38 190 CYS A CA 1
ATOM 1571 C C . CYS A 1 190 ? -16.191 15.095 3.880 1.00 64.38 190 CYS A C 1
ATOM 1573 O O . CYS A 1 190 ? -15.413 14.182 3.621 1.00 64.38 190 CYS A O 1
ATOM 1575 N N . ARG A 1 191 ? -17.204 15.413 3.059 1.00 68.12 191 ARG A N 1
ATOM 1576 C CA . ARG A 1 191 ? -17.446 14.690 1.796 1.00 68.12 191 ARG A CA 1
ATOM 1577 C C . ARG A 1 191 ? -16.348 14.938 0.762 1.00 68.12 191 ARG A C 1
ATOM 1579 O O . ARG A 1 191 ? -16.009 14.020 0.028 1.00 68.12 191 ARG A O 1
ATOM 1586 N N . LEU A 1 192 ? -15.808 16.156 0.692 1.00 67.88 192 LEU A N 1
ATOM 1587 C CA . LEU A 1 192 ? -14.695 16.474 -0.207 1.00 67.88 192 LEU A CA 1
ATOM 1588 C C . LEU A 1 192 ? -13.418 15.742 0.209 1.00 67.88 192 LEU A C 1
ATOM 1590 O O . LEU A 1 192 ? -12.713 15.204 -0.643 1.00 67.88 192 LEU A O 1
ATOM 1594 N N . VAL A 1 193 ? -13.155 15.668 1.513 1.00 67.56 193 VAL A N 1
ATOM 1595 C CA . VAL A 1 193 ? -11.988 14.966 2.056 1.00 67.56 193 VAL A CA 1
ATOM 1596 C C . VAL A 1 193 ? -12.056 13.457 1.779 1.00 67.56 193 VAL A C 1
ATOM 1598 O O . VAL A 1 193 ? -11.057 12.879 1.357 1.00 67.56 193 VAL A O 1
ATOM 1601 N N . ASP A 1 194 ? -13.244 12.844 1.866 1.00 70.12 194 ASP A N 1
ATOM 1602 C CA . ASP A 1 194 ? -13.472 11.431 1.507 1.00 70.12 194 ASP A CA 1
ATOM 1603 C C . ASP A 1 194 ? -13.126 11.105 0.032 1.00 70.12 194 ASP A C 1
ATOM 1605 O O . ASP A 1 194 ? -12.867 9.945 -0.301 1.00 70.12 194 ASP A O 1
ATOM 1609 N N . ILE A 1 195 ? -13.122 12.100 -0.867 1.00 76.88 195 ILE A N 1
ATOM 1610 C CA . ILE A 1 195 ? -12.846 11.917 -2.304 1.00 76.88 195 ILE A CA 1
ATOM 1611 C C . ILE A 1 195 ? -11.340 11.973 -2.611 1.00 76.88 195 ILE A C 1
ATOM 1613 O O . ILE A 1 195 ? -10.885 11.340 -3.570 1.00 76.88 195 ILE A O 1
ATOM 1617 N N . ILE A 1 196 ? -10.549 12.677 -1.792 1.00 78.94 196 ILE A N 1
ATOM 1618 C CA . ILE A 1 196 ? -9.111 12.901 -2.019 1.00 78.94 196 ILE A CA 1
ATOM 1619 C C . ILE A 1 196 ? -8.340 11.592 -2.279 1.00 78.94 196 ILE A C 1
ATOM 1621 O O . ILE A 1 196 ? -7.604 11.551 -3.269 1.00 78.94 196 ILE A O 1
ATOM 1625 N N . PRO A 1 197 ? -8.510 10.503 -1.499 1.00 79.38 197 PRO A N 1
ATOM 1626 C CA . PRO A 1 197 ? -7.790 9.254 -1.744 1.00 79.38 197 PRO A CA 1
ATOM 1627 C C . PRO A 1 197 ? -8.049 8.683 -3.145 1.00 79.38 197 PRO A C 1
ATOM 1629 O O . PRO A 1 197 ? -7.125 8.232 -3.817 1.00 79.38 197 PRO A O 1
ATOM 1632 N N . TYR A 1 198 ? -9.290 8.751 -3.633 1.00 81.56 198 TYR A N 1
ATOM 1633 C CA . TYR A 1 198 ? -9.635 8.242 -4.961 1.00 81.56 198 TYR A CA 1
ATOM 1634 C C . TYR A 1 198 ? -9.029 9.093 -6.074 1.00 81.56 198 TYR A C 1
ATOM 1636 O O . TYR A 1 198 ? -8.551 8.537 -7.063 1.00 81.56 198 TYR A O 1
ATOM 1644 N N . ILE A 1 199 ? -8.998 10.420 -5.907 1.00 84.81 199 ILE A N 1
ATOM 1645 C CA . ILE A 1 199 ? -8.327 11.325 -6.850 1.00 84.81 199 ILE A CA 1
ATOM 1646 C C . ILE A 1 199 ? -6.832 11.007 -6.896 1.00 84.81 199 ILE A C 1
ATOM 1648 O O . ILE A 1 199 ? -6.291 10.778 -7.976 1.00 84.81 199 ILE A O 1
ATOM 1652 N N . VAL A 1 200 ? -6.175 10.925 -5.735 1.00 85.75 200 VAL A N 1
ATOM 1653 C CA . VAL A 1 200 ? -4.736 10.632 -5.642 1.00 85.75 200 VAL A CA 1
ATOM 1654 C C . VAL A 1 200 ? -4.418 9.269 -6.259 1.00 85.75 200 VAL A C 1
ATOM 1656 O O . VAL A 1 200 ? -3.521 9.177 -7.095 1.00 85.75 200 VAL A O 1
ATOM 1659 N N . ALA A 1 201 ? -5.179 8.223 -5.921 1.00 87.06 201 ALA A N 1
ATOM 1660 C CA . ALA A 1 201 ? -5.011 6.899 -6.518 1.00 87.06 201 ALA A CA 1
ATOM 1661 C C . ALA A 1 201 ? -5.195 6.926 -8.039 1.00 87.06 201 ALA A C 1
ATOM 1663 O O . ALA A 1 201 ? -4.396 6.333 -8.758 1.00 87.06 201 ALA A O 1
ATOM 1664 N N . SER A 1 202 ? -6.214 7.635 -8.534 1.00 89.25 202 SER A N 1
ATOM 1665 C CA . SER A 1 202 ? -6.494 7.737 -9.971 1.00 89.25 202 SER A CA 1
ATOM 1666 C C . SER A 1 202 ? -5.374 8.458 -10.714 1.00 89.25 202 SER A C 1
ATOM 1668 O O . SER A 1 202 ? -4.970 8.004 -11.782 1.00 89.25 202 SER A O 1
ATOM 1670 N N . ILE A 1 203 ? -4.836 9.541 -10.144 1.00 90.94 203 ILE A N 1
ATOM 1671 C CA . ILE A 1 203 ? -3.693 10.269 -10.710 1.00 90.94 203 ILE A CA 1
ATOM 1672 C C . ILE A 1 203 ? -2.464 9.360 -10.761 1.00 90.94 203 ILE A C 1
ATOM 1674 O O . ILE A 1 203 ? -1.855 9.240 -11.823 1.00 90.94 203 ILE A O 1
ATOM 1678 N N . ILE A 1 204 ? -2.127 8.683 -9.655 1.00 90.56 204 ILE A N 1
ATOM 1679 C CA . ILE A 1 204 ? -0.977 7.768 -9.599 1.00 90.56 204 ILE A CA 1
ATOM 1680 C C . ILE A 1 204 ? -1.142 6.651 -10.634 1.00 90.56 204 ILE A C 1
ATOM 1682 O O . ILE A 1 204 ? -0.257 6.457 -11.460 1.00 90.56 204 ILE A O 1
ATOM 1686 N N . LEU A 1 205 ? -2.283 5.956 -10.647 1.00 92.06 205 LEU A N 1
ATOM 1687 C CA . LEU A 1 205 ? -2.545 4.867 -11.591 1.00 92.06 205 LEU A CA 1
ATOM 1688 C C . LEU A 1 205 ? -2.464 5.340 -13.044 1.00 92.06 205 LEU A C 1
ATOM 1690 O O . LEU A 1 205 ? -1.793 4.707 -13.852 1.00 92.06 205 LEU A O 1
ATOM 1694 N N . THR A 1 206 ? -3.101 6.465 -13.371 1.00 94.12 206 THR A N 1
ATOM 1695 C CA . THR A 1 206 ? -3.088 7.014 -14.736 1.00 94.12 206 THR A CA 1
ATOM 1696 C C . THR A 1 206 ? -1.673 7.386 -15.162 1.00 94.12 206 THR A C 1
ATOM 1698 O O . THR A 1 206 ? -1.273 7.084 -16.285 1.00 94.12 206 THR A O 1
ATOM 1701 N N . MET A 1 207 ? -0.896 7.998 -14.265 1.00 93.62 207 MET A N 1
ATOM 1702 C CA . MET A 1 207 ? 0.492 8.364 -14.534 1.00 93.62 207 MET A CA 1
ATOM 1703 C C . MET A 1 207 ? 1.360 7.128 -14.790 1.00 93.62 207 MET A C 1
ATOM 1705 O O . MET A 1 207 ? 2.101 7.113 -15.770 1.00 93.62 207 MET A O 1
ATOM 1709 N N . LEU A 1 208 ? 1.249 6.087 -13.959 1.00 93.69 208 LEU A N 1
ATOM 1710 C CA . LEU A 1 208 ? 2.025 4.853 -14.126 1.00 93.69 208 LEU A CA 1
ATOM 1711 C C . LEU A 1 208 ? 1.639 4.121 -15.417 1.00 93.69 208 LEU A C 1
ATOM 1713 O O . LEU A 1 208 ? 2.513 3.807 -16.217 1.00 93.69 208 LEU A O 1
ATOM 1717 N N . ILE A 1 209 ? 0.339 3.966 -15.695 1.00 95.00 209 ILE A N 1
ATOM 1718 C CA . ILE A 1 209 ? -0.155 3.368 -16.947 1.00 95.00 209 ILE A CA 1
ATOM 1719 C C . ILE A 1 209 ? 0.369 4.142 -18.163 1.00 95.00 209 ILE A C 1
ATOM 1721 O O . ILE A 1 209 ? 0.841 3.545 -19.132 1.00 95.00 209 ILE A O 1
ATOM 1725 N N . PHE A 1 210 ? 0.303 5.475 -18.123 1.00 95.69 210 PHE A N 1
ATOM 1726 C CA . PHE A 1 210 ? 0.804 6.317 -19.204 1.00 95.69 210 PHE A CA 1
ATOM 1727 C C . PHE A 1 210 ? 2.308 6.123 -19.418 1.00 95.69 210 PHE A C 1
ATOM 1729 O O . PHE A 1 210 ? 2.748 5.966 -20.558 1.00 95.69 210 PHE A O 1
ATOM 1736 N N . ILE A 1 211 ? 3.102 6.110 -18.346 1.00 91.88 211 ILE A N 1
ATOM 1737 C CA . ILE A 1 211 ? 4.549 5.907 -18.443 1.00 91.88 211 ILE A CA 1
ATOM 1738 C C . ILE A 1 211 ? 4.855 4.511 -19.000 1.00 91.88 211 ILE A C 1
ATOM 1740 O O . ILE A 1 211 ? 5.599 4.407 -19.977 1.00 91.88 211 ILE A O 1
ATOM 1744 N N . ASP A 1 212 ? 4.242 3.462 -18.458 1.00 92.31 212 ASP A N 1
ATOM 1745 C CA . ASP A 1 212 ? 4.501 2.074 -18.851 1.00 92.31 212 ASP A CA 1
ATOM 1746 C C . ASP A 1 212 ? 4.146 1.805 -20.321 1.00 92.31 212 ASP A C 1
ATOM 1748 O O . ASP A 1 212 ? 4.931 1.198 -21.059 1.00 92.31 212 ASP A O 1
ATOM 1752 N N . ILE A 1 213 ? 2.991 2.299 -20.780 1.00 95.06 213 ILE A N 1
ATOM 1753 C CA . ILE A 1 213 ? 2.496 2.052 -22.142 1.00 95.06 213 ILE A CA 1
ATOM 1754 C C . ILE A 1 213 ? 3.135 3.003 -23.159 1.00 95.06 213 ILE A C 1
ATOM 1756 O O . ILE A 1 213 ? 3.561 2.564 -24.226 1.00 95.06 213 ILE A O 1
ATOM 1760 N N . ILE A 1 214 ? 3.192 4.306 -22.869 1.00 94.25 214 ILE A N 1
ATOM 1761 C CA . ILE A 1 214 ? 3.564 5.319 -23.870 1.00 94.25 214 ILE A CA 1
ATOM 1762 C C . ILE A 1 214 ? 5.066 5.598 -23.862 1.00 94.25 214 ILE A C 1
ATOM 1764 O O . ILE A 1 214 ? 5.671 5.726 -24.930 1.00 94.25 214 ILE A O 1
ATOM 1768 N N . LYS A 1 215 ? 5.679 5.714 -22.676 1.00 92.12 215 LYS A N 1
ATOM 1769 C CA . LYS A 1 215 ? 7.102 6.071 -22.551 1.00 92.12 215 LYS A CA 1
ATOM 1770 C C . LYS A 1 215 ? 8.005 4.846 -22.603 1.00 92.12 215 LYS A C 1
ATOM 1772 O O . LYS A 1 215 ? 8.915 4.818 -23.426 1.00 92.12 215 LYS A O 1
ATOM 1777 N N . ILE A 1 216 ? 7.744 3.849 -21.760 1.00 91.19 216 ILE A N 1
ATOM 1778 C CA . ILE A 1 216 ? 8.554 2.627 -21.670 1.00 91.19 216 ILE A CA 1
ATOM 1779 C C . ILE A 1 216 ? 8.189 1.649 -22.797 1.00 91.19 216 ILE A C 1
ATOM 1781 O O . ILE A 1 216 ? 9.049 0.906 -23.265 1.00 91.19 216 ILE A O 1
ATOM 1785 N N . LYS A 1 217 ? 6.936 1.684 -23.276 1.00 93.00 217 LYS A N 1
ATOM 1786 C CA . LYS A 1 217 ? 6.395 0.770 -24.300 1.00 93.00 217 LYS A CA 1
ATOM 1787 C C . LYS A 1 217 ? 6.472 -0.700 -23.883 1.00 93.00 217 LYS A C 1
ATOM 1789 O O . LYS A 1 217 ? 6.660 -1.579 -24.722 1.00 93.00 217 LYS A O 1
ATOM 1794 N N . ASN A 1 218 ? 6.309 -0.969 -22.587 1.00 89.50 218 ASN A N 1
ATOM 1795 C CA . ASN A 1 218 ? 6.315 -2.320 -22.038 1.00 89.50 218 ASN A CA 1
ATOM 1796 C C . ASN A 1 218 ? 5.037 -2.584 -21.218 1.00 89.50 218 ASN A C 1
ATOM 1798 O O . ASN A 1 218 ? 5.010 -2.315 -20.016 1.00 89.50 218 ASN A O 1
ATOM 1802 N N . PRO A 1 219 ? 3.980 -3.155 -21.829 1.00 89.62 219 PRO A N 1
ATOM 1803 C CA . PRO A 1 219 ? 2.713 -3.395 -21.140 1.00 89.62 219 PRO A CA 1
ATOM 1804 C C . PRO A 1 219 ? 2.813 -4.459 -20.037 1.00 89.62 219 PRO A C 1
ATOM 1806 O O . PRO A 1 219 ? 1.941 -4.515 -19.174 1.00 89.62 219 PRO A O 1
ATOM 1809 N N . TYR A 1 220 ? 3.870 -5.281 -20.006 1.00 89.38 220 TYR A N 1
ATOM 1810 C CA . TYR A 1 220 ? 4.060 -6.262 -18.933 1.00 89.38 220 TYR A C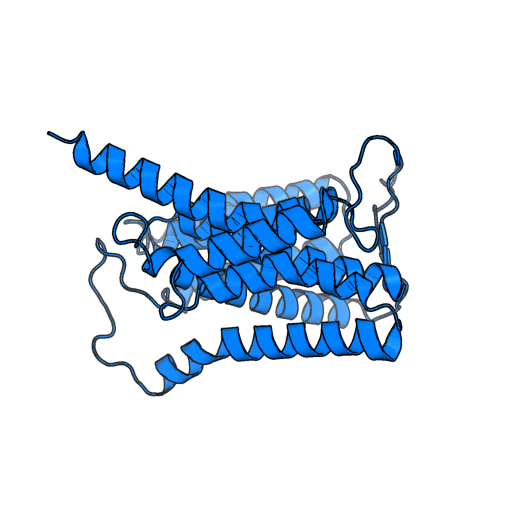A 1
ATOM 1811 C C . TYR A 1 220 ? 4.276 -5.608 -17.563 1.00 89.38 220 TYR A C 1
ATOM 1813 O O . TYR A 1 220 ? 4.002 -6.237 -16.541 1.00 89.38 220 TYR A O 1
ATOM 1821 N N . LEU A 1 221 ? 4.712 -4.344 -17.515 1.00 89.81 221 LEU A N 1
ATOM 1822 C CA . LEU A 1 221 ? 4.867 -3.608 -16.257 1.00 89.81 221 LEU A CA 1
ATOM 1823 C C . LEU A 1 221 ? 3.530 -3.359 -15.550 1.00 89.81 221 LEU A C 1
ATOM 1825 O O . LEU A 1 221 ? 3.502 -3.307 -14.321 1.00 89.81 221 LEU A O 1
ATOM 1829 N N . LEU A 1 222 ? 2.410 -3.368 -16.282 1.00 92.06 222 LEU A N 1
ATOM 1830 C CA . LEU A 1 222 ? 1.068 -3.223 -15.711 1.00 92.06 222 LEU A CA 1
ATOM 1831 C C . LEU A 1 222 ? 0.706 -4.354 -14.737 1.00 92.06 222 LEU A C 1
ATOM 1833 O O . LEU A 1 222 ? -0.145 -4.163 -13.870 1.00 92.06 222 LEU A O 1
ATOM 1837 N N . ILE A 1 223 ? 1.378 -5.510 -14.819 1.00 91.12 223 ILE A N 1
ATOM 1838 C CA . ILE A 1 223 ? 1.212 -6.610 -13.856 1.00 91.12 223 ILE A CA 1
ATOM 1839 C C . ILE A 1 223 ? 1.557 -6.139 -12.432 1.00 91.12 223 ILE A C 1
ATOM 1841 O O . ILE A 1 223 ? 0.925 -6.573 -11.467 1.00 91.12 223 ILE A O 1
ATOM 1845 N N . SER A 1 224 ? 2.500 -5.198 -12.289 1.00 91.88 224 SER A N 1
ATOM 1846 C CA . SER A 1 224 ? 2.872 -4.620 -10.991 1.00 91.88 224 SER A CA 1
ATOM 1847 C C . SER A 1 224 ? 1.730 -3.842 -10.319 1.00 91.88 224 SER A C 1
ATOM 1849 O O . SER A 1 224 ? 1.726 -3.691 -9.097 1.00 91.88 224 SER A O 1
ATOM 1851 N N . LEU A 1 225 ? 0.713 -3.419 -11.083 1.00 93.50 225 LEU A N 1
ATOM 1852 C CA . LEU A 1 225 ? -0.467 -2.716 -10.572 1.00 93.50 225 LEU A CA 1
ATOM 1853 C C . LEU A 1 225 ? -1.506 -3.659 -9.956 1.00 93.50 225 LEU A C 1
ATOM 1855 O O . LEU A 1 225 ? -2.344 -3.210 -9.172 1.00 93.50 225 LEU A O 1
ATOM 1859 N N . PHE A 1 226 ? -1.486 -4.958 -10.275 1.00 93.75 226 PHE A N 1
ATOM 1860 C CA . PHE A 1 226 ? -2.549 -5.880 -9.858 1.00 93.75 226 PHE A CA 1
ATOM 1861 C C . PHE A 1 226 ? -2.757 -5.977 -8.339 1.00 93.75 226 PHE A C 1
ATOM 1863 O O . PHE A 1 226 ? -3.918 -5.938 -7.921 1.00 93.75 226 PHE A O 1
ATOM 1870 N N . PRO A 1 227 ? -1.716 -6.041 -7.482 1.00 93.56 227 PRO A N 1
ATOM 1871 C CA . PRO A 1 227 ? -1.922 -6.046 -6.033 1.00 93.56 227 PRO A CA 1
ATOM 1872 C C . PRO A 1 227 ? -2.644 -4.784 -5.537 1.00 93.56 227 PRO A C 1
ATOM 1874 O O . PRO A 1 227 ? -3.530 -4.869 -4.684 1.00 93.56 227 PRO A O 1
ATOM 1877 N N . LEU A 1 228 ? -2.317 -3.620 -6.110 1.00 94.06 228 LEU A N 1
ATOM 1878 C CA . LEU A 1 228 ? -2.957 -2.350 -5.770 1.00 94.06 228 LEU A CA 1
ATOM 1879 C C . LEU A 1 228 ? -4.415 -2.322 -6.238 1.00 94.06 228 LEU A C 1
ATOM 1881 O O . LEU A 1 228 ? -5.296 -1.942 -5.469 1.00 94.06 228 LEU A O 1
ATOM 1885 N N . VAL A 1 229 ? -4.684 -2.778 -7.464 1.00 93.94 229 VAL A N 1
ATOM 1886 C CA . VAL A 1 229 ? -6.049 -2.888 -7.999 1.00 93.94 229 VAL A CA 1
ATOM 1887 C C . VAL A 1 229 ? -6.901 -3.800 -7.119 1.00 93.94 229 VAL A C 1
ATOM 1889 O O . VAL A 1 229 ? -8.026 -3.436 -6.790 1.00 93.94 229 VAL A O 1
ATOM 1892 N N . VAL A 1 230 ? -6.378 -4.942 -6.667 1.00 95.44 230 VAL A N 1
ATOM 1893 C CA . VAL A 1 230 ? -7.111 -5.838 -5.759 1.00 95.44 230 VAL A CA 1
ATOM 1894 C C . VAL A 1 230 ? -7.404 -5.181 -4.413 1.00 95.44 230 VAL A C 1
ATOM 1896 O O . VAL A 1 230 ? -8.519 -5.318 -3.915 1.00 95.44 230 VAL A O 1
ATOM 1899 N N . LEU A 1 231 ? -6.463 -4.432 -3.837 1.00 95.19 231 LEU A N 1
ATOM 1900 C CA . LEU A 1 231 ? -6.702 -3.674 -2.603 1.00 95.19 231 LEU A CA 1
ATOM 1901 C C . LEU A 1 231 ? -7.767 -2.582 -2.792 1.00 95.19 231 LEU A C 1
ATOM 1903 O O . LEU A 1 231 ? -8.627 -2.409 -1.928 1.00 95.19 231 LEU A O 1
ATOM 1907 N N . ILE A 1 232 ? -7.767 -1.892 -3.935 1.00 93.31 232 ILE A N 1
ATOM 1908 C CA . ILE A 1 232 ? -8.811 -0.919 -4.286 1.00 93.31 232 ILE A CA 1
ATOM 1909 C C . ILE A 1 232 ? -10.159 -1.627 -4.461 1.00 93.31 232 ILE A C 1
ATOM 1911 O O . ILE A 1 232 ? -11.151 -1.199 -3.885 1.00 93.31 232 ILE A O 1
ATOM 1915 N N . LEU A 1 233 ? -10.223 -2.749 -5.178 1.00 94.44 233 LEU A N 1
ATOM 1916 C CA . LEU A 1 233 ? -11.458 -3.530 -5.306 1.00 94.44 233 LEU A CA 1
ATOM 1917 C C . LEU A 1 233 ? -11.959 -4.018 -3.942 1.00 94.44 233 LEU A C 1
ATOM 1919 O O . LEU A 1 233 ? -13.163 -3.990 -3.682 1.00 94.44 233 LEU A O 1
ATOM 1923 N N . LEU A 1 234 ? -11.049 -4.431 -3.053 1.00 94.50 234 LEU A N 1
ATOM 1924 C CA . LEU A 1 234 ? -11.390 -4.802 -1.683 1.00 94.50 234 LEU A CA 1
ATOM 1925 C C . LEU A 1 234 ? -11.959 -3.623 -0.900 1.00 94.50 234 LEU A C 1
ATOM 1927 O O . LEU A 1 234 ? -12.794 -3.881 -0.045 1.00 94.50 234 LEU A O 1
ATOM 1931 N N . SER A 1 235 ? -11.575 -2.377 -1.178 1.00 92.81 235 SER A N 1
ATOM 1932 C CA . SER A 1 235 ? -12.108 -1.189 -0.496 1.00 92.81 235 SER A CA 1
ATOM 1933 C C . SER A 1 235 ? -13.500 -0.773 -0.999 1.00 92.81 235 SER A C 1
ATOM 1935 O O . SER A 1 235 ? -14.261 -0.110 -0.285 1.00 92.81 235 SER A O 1
ATOM 1937 N N . LEU A 1 236 ? -13.893 -1.220 -2.197 1.00 91.62 236 LEU A N 1
ATOM 1938 C CA . LEU A 1 236 ? -15.214 -0.961 -2.765 1.00 91.62 236 LEU A CA 1
ATOM 1939 C C . LEU A 1 236 ? -16.283 -1.857 -2.124 1.00 91.62 236 LEU A C 1
ATOM 1941 O O . LEU A 1 236 ? -16.453 -3.027 -2.468 1.00 91.62 236 LEU A O 1
ATOM 1945 N N . GLN A 1 237 ? -17.089 -1.264 -1.242 1.00 88.75 237 GLN A N 1
ATOM 1946 C CA . GLN A 1 237 ? -18.165 -1.947 -0.505 1.00 88.75 237 GLN A CA 1
ATOM 1947 C C . GLN A 1 237 ? -19.151 -2.708 -1.408 1.00 88.75 237 GLN A C 1
ATOM 1949 O O . GLN A 1 237 ? -19.638 -3.775 -1.039 1.00 88.75 237 GLN A O 1
ATOM 1954 N N . LYS A 1 238 ? -19.415 -2.181 -2.611 1.00 92.38 238 LYS A N 1
ATOM 1955 C CA . LYS A 1 238 ? -20.372 -2.747 -3.573 1.00 92.38 238 LYS A CA 1
ATOM 1956 C C . LYS A 1 238 ? -19.863 -4.001 -4.299 1.00 92.38 238 LYS A C 1
ATOM 1958 O O . LYS A 1 238 ? -20.673 -4.738 -4.849 1.00 92.38 238 LYS A O 1
ATOM 1963 N N . VAL A 1 239 ? -18.550 -4.250 -4.334 1.00 93.88 239 VAL A N 1
ATOM 1964 C CA . VAL A 1 239 ? -17.960 -5.343 -5.129 1.00 93.88 239 VAL A CA 1
ATOM 1965 C C . VAL A 1 239 ? -17.848 -6.603 -4.273 1.00 93.88 239 VAL A C 1
ATOM 1967 O O . VAL A 1 239 ? -17.065 -6.594 -3.330 1.00 93.88 239 VAL A O 1
ATOM 1970 N N . PRO A 1 240 ? -18.557 -7.710 -4.549 1.00 95.06 240 PRO A N 1
ATOM 1971 C CA . PRO A 1 240 ? -18.577 -8.872 -3.657 1.00 95.06 240 PRO A CA 1
ATOM 1972 C C . PRO A 1 240 ? -17.183 -9.495 -3.464 1.00 95.06 240 PRO A C 1
ATOM 1974 O O . PRO A 1 240 ? -16.484 -9.777 -4.433 1.00 95.06 240 PRO A O 1
ATOM 1977 N N . VAL A 1 241 ? -16.797 -9.783 -2.211 1.00 94.50 241 VAL A N 1
ATOM 1978 C CA . VAL A 1 241 ? -15.464 -10.340 -1.868 1.00 94.50 241 VAL A CA 1
ATOM 1979 C C . VAL A 1 241 ? -15.170 -11.637 -2.627 1.00 94.50 241 VAL A C 1
ATOM 1981 O O . VAL A 1 241 ? -14.039 -11.859 -3.043 1.00 94.50 241 VAL A O 1
ATOM 1984 N N . ARG A 1 242 ? -16.192 -12.470 -2.868 1.00 94.94 242 ARG A N 1
ATOM 1985 C CA . ARG A 1 242 ? -16.056 -13.712 -3.646 1.00 94.94 242 ARG A CA 1
ATOM 1986 C C . ARG A 1 242 ? -15.566 -13.447 -5.069 1.00 94.94 242 ARG A C 1
ATOM 1988 O O . ARG A 1 242 ? -14.668 -14.138 -5.525 1.00 94.94 242 ARG A O 1
ATOM 1995 N N . LEU A 1 243 ? -16.109 -12.428 -5.740 1.00 96.44 243 LEU A N 1
ATOM 1996 C CA . LEU A 1 243 ? -15.665 -12.042 -7.081 1.00 96.44 243 LEU A CA 1
ATOM 1997 C C . LEU A 1 243 ? -14.202 -11.596 -7.059 1.00 96.44 243 LEU A C 1
ATOM 1999 O O . LEU A 1 243 ? -13.424 -12.015 -7.905 1.00 96.44 243 LEU A O 1
ATOM 2003 N N . ILE A 1 244 ? -13.816 -10.804 -6.058 1.00 96.19 244 ILE A N 1
ATOM 2004 C CA . ILE A 1 244 ? -12.431 -10.346 -5.897 1.00 96.19 244 ILE A CA 1
ATOM 2005 C C . ILE A 1 244 ? -11.494 -11.537 -5.671 1.00 96.19 244 ILE A C 1
ATOM 2007 O O . ILE A 1 244 ? -10.421 -11.582 -6.260 1.00 96.19 244 ILE A O 1
ATOM 2011 N N . ALA A 1 245 ? -11.911 -12.526 -4.877 1.00 95.00 245 ALA A N 1
ATOM 2012 C CA . ALA A 1 245 ? -11.152 -13.755 -4.667 1.00 95.00 245 ALA A CA 1
ATOM 2013 C C . ALA A 1 245 ? -10.996 -14.575 -5.953 1.00 95.00 245 ALA A C 1
ATOM 2015 O O . ALA A 1 245 ? -9.887 -15.010 -6.250 1.00 95.00 245 ALA A O 1
ATOM 2016 N N . PHE A 1 246 ? -12.064 -14.735 -6.741 1.00 96.06 246 PHE A N 1
ATOM 2017 C CA . PHE A 1 246 ? -11.989 -15.411 -8.039 1.00 96.06 246 PHE A CA 1
ATOM 2018 C C . PHE A 1 246 ? -11.064 -14.681 -9.017 1.00 96.06 246 PHE A C 1
ATOM 2020 O O . PHE A 1 246 ? -10.245 -15.325 -9.666 1.00 96.06 246 PHE A O 1
ATOM 2027 N N . LEU A 1 247 ? -11.147 -13.350 -9.091 1.00 95.38 247 LEU A N 1
ATOM 2028 C CA . LEU A 1 247 ? -10.264 -12.542 -9.935 1.00 95.38 247 LEU A CA 1
ATOM 2029 C C . LEU A 1 247 ? -8.806 -12.646 -9.482 1.00 95.38 247 LEU A C 1
ATOM 2031 O O . LEU A 1 247 ? -7.930 -12.902 -10.304 1.00 95.38 247 LEU A O 1
ATOM 2035 N N . ALA A 1 248 ? -8.543 -12.499 -8.183 1.00 94.25 248 ALA A N 1
ATOM 2036 C CA . ALA A 1 248 ? -7.198 -12.605 -7.630 1.00 94.25 248 ALA A CA 1
ATOM 2037 C C . ALA A 1 248 ? -6.597 -13.994 -7.877 1.00 94.25 248 ALA A C 1
ATOM 2039 O O . ALA A 1 248 ? -5.443 -14.083 -8.284 1.00 94.25 248 ALA A O 1
ATOM 2040 N N . LEU A 1 249 ? -7.387 -15.059 -7.706 1.00 93.94 249 LEU A N 1
ATOM 2041 C CA . LEU A 1 249 ? -6.970 -16.427 -8.007 1.00 93.94 249 LEU A CA 1
ATOM 2042 C C . LEU A 1 249 ? -6.707 -16.622 -9.504 1.00 93.94 249 LEU A C 1
ATOM 2044 O O . LEU A 1 249 ? -5.682 -17.191 -9.863 1.00 93.94 249 LEU A O 1
ATOM 2048 N N . GLY A 1 250 ? -7.588 -16.127 -10.377 1.00 93.31 250 GLY A N 1
ATOM 2049 C CA . GLY A 1 250 ? -7.409 -16.202 -11.829 1.00 93.31 250 GLY A CA 1
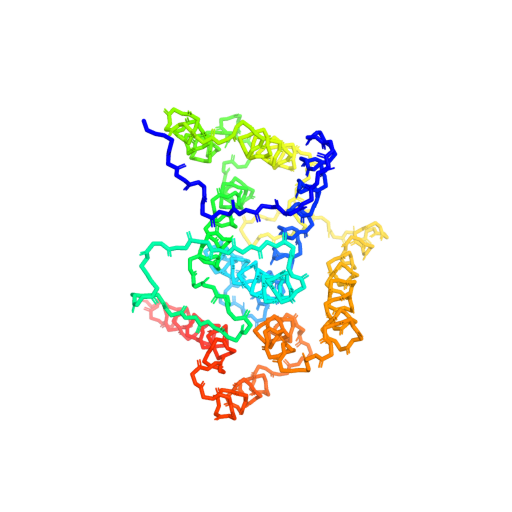ATOM 2050 C C . GLY A 1 250 ? -6.131 -15.503 -12.294 1.00 93.31 250 GLY A C 1
ATOM 2051 O O . GLY A 1 250 ? -5.358 -16.079 -13.055 1.00 93.31 250 GLY A O 1
ATOM 2052 N N . ILE A 1 251 ? -5.856 -14.306 -11.766 1.00 91.94 251 ILE A N 1
ATOM 2053 C CA . ILE A 1 251 ? -4.597 -13.581 -12.001 1.00 91.94 251 ILE A CA 1
ATOM 2054 C C . ILE A 1 251 ? -3.412 -14.365 -11.413 1.00 91.94 251 ILE A C 1
ATOM 2056 O O . ILE A 1 251 ? -2.386 -14.529 -12.071 1.00 91.94 251 ILE A O 1
ATOM 2060 N N . GLY A 1 252 ? -3.560 -14.898 -10.199 1.00 89.44 252 GLY A N 1
ATOM 2061 C CA . GLY A 1 252 ? -2.574 -15.753 -9.539 1.00 89.44 252 GLY A CA 1
ATOM 2062 C C . GLY A 1 252 ? -2.141 -16.938 -10.400 1.00 89.44 252 GLY A C 1
ATOM 2063 O O . GLY A 1 252 ? -0.949 -17.178 -10.577 1.00 89.44 252 GLY A O 1
ATOM 2064 N N . LEU A 1 253 ? -3.113 -17.642 -10.979 1.00 91.12 253 LEU A N 1
ATOM 2065 C CA . LEU A 1 253 ? -2.890 -18.797 -11.845 1.00 91.12 253 LEU A CA 1
ATOM 2066 C C . LEU A 1 253 ? -2.315 -18.394 -13.209 1.00 91.12 253 LEU A C 1
ATOM 2068 O O . LEU A 1 253 ? -1.382 -19.037 -13.680 1.00 91.12 253 LEU A O 1
ATOM 2072 N N . ALA A 1 254 ? -2.818 -17.316 -13.817 1.00 90.62 254 ALA A N 1
ATOM 2073 C CA . ALA A 1 254 ? -2.368 -16.857 -15.133 1.00 90.62 254 ALA A CA 1
ATOM 2074 C C . ALA A 1 254 ? -0.910 -16.363 -15.135 1.00 90.62 254 ALA A C 1
ATOM 2076 O O . ALA A 1 254 ? -0.193 -16.568 -16.110 1.00 90.62 254 ALA A O 1
ATOM 2077 N N . PHE A 1 255 ? -0.461 -15.734 -14.043 1.00 86.44 255 PHE A N 1
ATOM 2078 C CA . PHE A 1 255 ? 0.875 -15.128 -13.940 1.00 86.44 255 PHE A CA 1
ATOM 2079 C C . PHE A 1 255 ? 1.827 -15.885 -12.992 1.00 86.44 255 PHE A C 1
ATOM 2081 O O . PHE A 1 255 ? 2.935 -15.417 -12.704 1.00 86.44 255 PHE A O 1
ATOM 2088 N N . GLY A 1 256 ? 1.421 -17.060 -12.498 1.00 83.69 256 GLY A N 1
ATOM 2089 C CA . GLY A 1 256 ? 2.234 -17.947 -11.665 1.00 83.69 256 GLY A CA 1
ATOM 2090 C C . GLY A 1 256 ? 2.828 -17.251 -10.435 1.00 83.69 256 GLY A C 1
ATOM 2091 O O . GLY A 1 256 ? 2.130 -16.581 -9.675 1.00 83.69 256 GLY A O 1
ATOM 2092 N N . LYS A 1 257 ? 4.151 -17.377 -10.240 1.00 75.56 257 LYS A N 1
ATOM 2093 C CA . LYS A 1 257 ? 4.865 -16.792 -9.085 1.00 75.56 257 LYS A CA 1
ATOM 2094 C C . LYS A 1 257 ? 4.660 -15.278 -8.948 1.00 75.56 257 LYS A C 1
ATOM 2096 O O . LYS A 1 257 ? 4.630 -14.775 -7.829 1.00 75.56 257 LYS A O 1
ATOM 2101 N N . PHE A 1 258 ? 4.471 -14.564 -10.058 1.00 70.00 258 PHE A N 1
ATOM 2102 C CA . PHE A 1 258 ? 4.238 -13.118 -10.057 1.00 70.00 258 PHE A CA 1
ATOM 2103 C C . PHE A 1 258 ? 2.805 -12.746 -9.656 1.00 70.00 258 PHE A C 1
ATOM 2105 O O . PHE A 1 258 ? 2.579 -11.687 -9.074 1.00 70.00 258 PHE A O 1
ATOM 2112 N N . GLY A 1 259 ? 1.843 -13.637 -9.903 1.00 75.94 259 GLY A N 1
ATOM 2113 C CA . GLY A 1 259 ? 0.446 -13.458 -9.516 1.00 75.94 259 GLY A CA 1
ATOM 2114 C C . GLY A 1 259 ? 0.166 -13.751 -8.036 1.00 75.94 259 GLY A C 1
ATOM 2115 O O . GLY A 1 259 ? -0.869 -13.334 -7.519 1.00 75.94 259 GLY A O 1
ATOM 2116 N N . ILE A 1 260 ? 1.083 -14.409 -7.311 1.00 80.69 260 ILE A N 1
ATOM 2117 C CA . ILE A 1 260 ? 0.898 -14.739 -5.882 1.00 80.69 260 ILE A CA 1
ATOM 2118 C C . ILE A 1 260 ? 0.669 -13.476 -5.045 1.00 80.69 260 ILE A C 1
ATOM 2120 O O . ILE A 1 260 ? -0.215 -13.460 -4.186 1.00 80.69 260 ILE A O 1
ATOM 2124 N N . ALA A 1 261 ? 1.400 -12.393 -5.332 1.00 84.19 261 ALA A N 1
ATOM 2125 C CA . ALA A 1 261 ? 1.261 -11.118 -4.625 1.00 84.19 261 ALA A CA 1
ATOM 2126 C C . ALA A 1 261 ? -0.171 -10.548 -4.686 1.00 84.19 261 ALA A C 1
ATOM 2128 O O . ALA A 1 261 ? -0.604 -9.860 -3.765 1.00 84.19 261 ALA A O 1
ATOM 2129 N N . VAL A 1 262 ? -0.923 -10.881 -5.738 1.00 89.12 262 VAL A N 1
ATOM 2130 C CA . VAL A 1 262 ? -2.313 -10.456 -5.956 1.00 89.12 262 VAL A CA 1
ATOM 2131 C C . VAL A 1 262 ? -3.283 -11.208 -5.039 1.00 89.12 262 VAL A C 1
ATOM 2133 O O . VAL A 1 262 ? -4.288 -10.653 -4.599 1.00 89.12 262 VAL A O 1
ATOM 2136 N N . CYS A 1 263 ? -2.970 -12.461 -4.701 1.00 91.56 263 CYS A N 1
ATOM 2137 C CA . CYS A 1 263 ? -3.796 -13.291 -3.825 1.00 91.56 263 CYS A CA 1
ATOM 2138 C C . CYS A 1 263 ? -3.640 -12.920 -2.343 1.00 91.56 263 CYS A C 1
ATOM 2140 O O . CYS A 1 263 ? -4.593 -13.060 -1.573 1.00 91.56 263 CYS A O 1
ATOM 2142 N N . ILE A 1 264 ? -2.457 -12.440 -1.938 1.00 92.12 264 ILE A N 1
ATOM 2143 C CA . ILE A 1 264 ? -2.102 -12.197 -0.529 1.00 92.12 264 ILE A CA 1
ATOM 2144 C C . ILE A 1 264 ? -3.124 -11.299 0.196 1.00 92.12 264 ILE A C 1
ATOM 2146 O O . ILE A 1 264 ? -3.623 -11.729 1.240 1.00 92.12 264 ILE A O 1
ATOM 2150 N N . PRO A 1 265 ? -3.511 -10.111 -0.319 1.00 93.44 265 PRO A N 1
ATOM 2151 C CA . PRO A 1 265 ? -4.469 -9.249 0.373 1.00 93.44 265 PRO A CA 1
ATOM 2152 C C . PRO A 1 265 ? -5.820 -9.918 0.630 1.00 93.44 265 PRO A C 1
ATOM 2154 O O . PRO A 1 265 ? -6.402 -9.761 1.704 1.00 93.44 265 PRO A O 1
ATOM 2157 N N . VAL A 1 266 ? -6.312 -10.693 -0.341 1.00 94.69 266 VAL A N 1
ATOM 2158 C CA . VAL A 1 266 ? -7.608 -11.374 -0.238 1.00 94.69 266 VAL A CA 1
ATOM 2159 C C . VAL A 1 266 ? -7.538 -12.513 0.771 1.00 94.69 266 VAL A C 1
ATOM 2161 O O . VAL A 1 266 ? -8.420 -12.631 1.622 1.00 94.69 266 VAL A O 1
ATOM 2164 N N . LEU A 1 267 ? -6.481 -13.326 0.716 1.00 95.06 267 LEU A N 1
ATOM 2165 C CA . LEU A 1 267 ? -6.277 -14.429 1.655 1.00 95.06 267 LEU A CA 1
ATOM 2166 C C . LEU A 1 267 ? -6.155 -13.923 3.092 1.00 95.06 267 LEU A C 1
ATOM 2168 O O . LEU A 1 267 ? -6.765 -14.493 3.994 1.00 95.06 267 LEU A O 1
ATOM 2172 N N . ILE A 1 268 ? -5.434 -12.822 3.305 1.00 94.94 268 ILE A N 1
ATOM 2173 C CA . ILE A 1 268 ? -5.297 -12.211 4.630 1.00 94.94 268 ILE A CA 1
ATOM 2174 C C . ILE A 1 268 ? -6.631 -11.645 5.109 1.00 94.94 268 ILE A C 1
ATOM 2176 O O . ILE A 1 268 ? -6.996 -11.864 6.263 1.00 94.94 268 ILE A O 1
ATOM 2180 N N . PHE A 1 269 ? -7.395 -10.978 4.241 1.00 95.56 269 PHE A N 1
ATOM 2181 C CA . PHE A 1 269 ? -8.730 -10.498 4.595 1.00 95.56 269 PHE A CA 1
ATOM 2182 C C .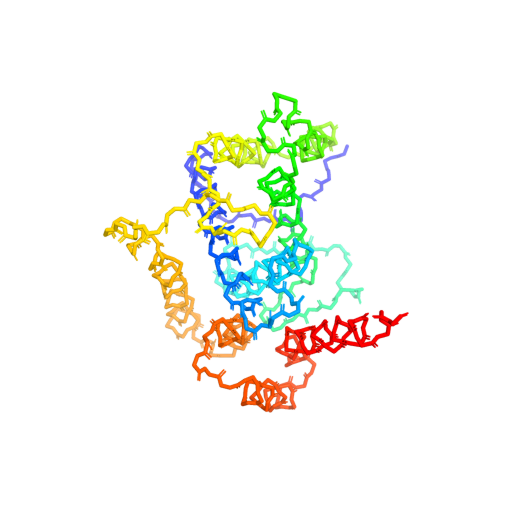 PHE A 1 269 ? -9.648 -11.642 5.039 1.00 95.56 269 PHE A C 1
ATOM 2184 O O . PHE A 1 269 ? -10.248 -11.576 6.113 1.00 95.56 269 PHE A O 1
ATOM 2191 N N . LEU A 1 270 ? -9.722 -12.712 4.244 1.00 95.06 270 LEU A N 1
ATOM 2192 C CA . LEU A 1 270 ? -10.543 -13.882 4.551 1.00 95.06 270 LEU A CA 1
ATOM 2193 C C . LEU A 1 270 ? -10.061 -14.602 5.817 1.00 95.06 270 LEU A C 1
ATOM 2195 O O . LEU A 1 270 ? -10.883 -14.946 6.666 1.00 95.06 270 LEU A O 1
ATOM 2199 N N . GLY A 1 271 ? -8.747 -14.775 5.974 1.00 94.44 271 GLY A N 1
ATOM 2200 C CA . GLY A 1 271 ? -8.132 -15.427 7.129 1.00 94.44 271 GLY A CA 1
ATOM 2201 C C . GLY A 1 271 ? -8.366 -14.663 8.430 1.00 94.44 271 GLY A C 1
ATOM 2202 O O . GLY A 1 271 ? -8.804 -15.255 9.416 1.00 94.44 271 GLY A O 1
ATOM 2203 N N . LEU A 1 272 ? -8.164 -13.340 8.431 1.00 93.31 272 LEU A N 1
ATOM 2204 C CA . LEU A 1 272 ? -8.472 -12.497 9.588 1.00 93.31 272 LEU A CA 1
ATOM 2205 C C . LEU A 1 272 ? -9.966 -12.541 9.915 1.00 93.31 272 LEU A C 1
ATOM 2207 O O . LEU A 1 272 ? -10.335 -12.703 11.077 1.00 93.31 272 LEU A O 1
ATOM 2211 N N . ASN A 1 273 ? -10.832 -12.437 8.906 1.00 91.31 273 ASN A N 1
ATOM 2212 C CA . ASN A 1 273 ? -12.274 -12.480 9.122 1.00 91.31 273 ASN A CA 1
ATOM 2213 C C . ASN A 1 273 ? -12.720 -13.820 9.737 1.00 91.31 273 ASN A C 1
ATOM 2215 O O . ASN A 1 273 ? -13.485 -13.827 10.700 1.00 91.31 273 ASN A O 1
ATOM 2219 N N . ALA A 1 274 ? -12.200 -14.944 9.235 1.00 92.00 274 ALA A N 1
ATOM 2220 C CA . ALA A 1 274 ? -12.469 -16.270 9.784 1.00 92.00 274 ALA A CA 1
ATOM 2221 C C . ALA A 1 274 ? -11.947 -16.409 11.223 1.00 92.00 274 ALA A C 1
ATOM 2223 O O . ALA A 1 274 ? -12.688 -16.837 12.106 1.00 92.00 274 ALA A O 1
ATOM 2224 N N . PHE A 1 275 ? -10.707 -15.984 11.482 1.00 92.06 275 PHE A N 1
ATOM 2225 C CA . PHE A 1 275 ? -10.090 -16.042 12.808 1.00 92.06 275 PHE A CA 1
ATOM 2226 C C . PHE A 1 275 ? -10.882 -15.251 13.860 1.00 92.06 275 PHE A C 1
ATOM 2228 O O . PHE A 1 275 ? -11.185 -15.769 14.938 1.00 92.06 275 PHE A O 1
ATOM 2235 N N . PHE A 1 276 ? -11.256 -14.003 13.558 1.00 87.62 276 PHE A N 1
ATOM 2236 C CA . PHE A 1 276 ? -12.015 -13.177 14.501 1.00 87.62 276 PHE A CA 1
ATOM 2237 C C . PHE A 1 276 ? -13.465 -13.646 14.672 1.00 87.62 276 PHE A C 1
ATOM 2239 O O . PHE A 1 276 ? -13.996 -13.524 15.777 1.00 87.62 276 PHE A O 1
ATOM 2246 N N . ASN A 1 277 ? -14.082 -14.218 13.632 1.00 88.88 277 ASN A N 1
ATOM 2247 C CA . ASN A 1 277 ? -15.403 -14.838 13.741 1.00 88.88 277 ASN A CA 1
ATOM 2248 C C . ASN A 1 277 ? -15.370 -16.062 14.676 1.00 88.88 277 ASN A C 1
ATOM 2250 O O . ASN A 1 277 ? -16.155 -16.138 15.619 1.00 88.88 277 ASN A O 1
ATOM 2254 N N . LEU A 1 278 ? -14.395 -16.963 14.499 1.00 88.88 278 LEU A N 1
ATOM 2255 C CA . LEU A 1 278 ? -14.213 -18.129 15.374 1.00 88.88 278 LEU A CA 1
ATOM 2256 C C . LEU A 1 278 ? -13.997 -17.718 16.834 1.00 88.88 278 LEU A C 1
ATOM 2258 O O . LEU A 1 278 ? -14.657 -18.244 17.724 1.00 88.88 278 LEU A O 1
ATOM 2262 N N . ARG A 1 279 ? -13.144 -16.717 17.084 1.00 86.81 279 ARG A N 1
ATOM 2263 C CA . ARG A 1 279 ? -12.909 -16.203 18.443 1.00 86.81 279 ARG A CA 1
ATOM 2264 C C . ARG A 1 279 ? -14.169 -15.613 19.083 1.00 86.81 279 ARG A C 1
ATOM 2266 O O . ARG A 1 279 ? -14.298 -15.637 20.305 1.00 86.81 279 ARG A O 1
ATOM 2273 N N . HIS A 1 280 ? -15.064 -15.035 18.283 1.00 82.38 280 HIS A N 1
ATOM 2274 C CA . HIS A 1 280 ? -16.346 -14.543 18.776 1.00 82.38 280 HIS A CA 1
ATOM 2275 C C . HIS A 1 280 ? -17.301 -15.699 19.102 1.00 82.38 280 HIS A C 1
ATOM 2277 O O . HIS A 1 280 ? -18.023 -15.614 20.089 1.00 82.38 280 HIS A O 1
ATOM 2283 N N . ALA A 1 281 ? -17.286 -16.779 18.317 1.00 81.81 281 ALA A N 1
ATOM 2284 C CA . ALA A 1 281 ? -18.115 -17.962 18.551 1.00 81.81 281 ALA A CA 1
ATOM 2285 C C . ALA A 1 281 ? -17.692 -18.772 19.794 1.00 81.81 281 ALA A C 1
ATOM 2287 O O . ALA A 1 281 ? -18.537 -19.389 20.430 1.00 81.81 281 ALA A O 1
ATOM 2288 N N . THR A 1 282 ? -16.405 -18.756 20.164 1.00 81.06 282 THR A N 1
ATOM 2289 C CA . THR A 1 282 ? -15.873 -19.503 21.323 1.00 81.06 282 THR A CA 1
ATOM 2290 C C . THR A 1 282 ? -15.921 -18.741 22.648 1.00 81.06 282 THR A C 1
ATOM 2292 O O . THR A 1 282 ? -15.555 -19.300 23.676 1.00 81.06 282 THR A O 1
ATOM 2295 N N . LYS A 1 283 ? -16.305 -17.458 22.649 1.00 67.12 283 LYS A N 1
ATOM 2296 C CA . LYS A 1 283 ? -16.587 -16.715 23.886 1.00 67.12 283 LYS A CA 1
ATOM 2297 C C . LYS A 1 283 ? -18.007 -17.053 24.350 1.00 67.12 283 LYS A C 1
ATOM 2299 O O . LYS A 1 283 ? -18.919 -16.248 24.168 1.00 67.12 283 LYS A O 1
ATOM 2304 N N . ILE A 1 284 ? -18.155 -18.262 24.882 1.00 46.75 284 ILE A N 1
ATOM 2305 C CA . ILE A 1 284 ? -19.271 -18.703 25.728 1.00 46.75 284 ILE A CA 1
ATOM 2306 C C . ILE A 1 284 ? -18.747 -18.723 27.160 1.00 46.75 284 ILE A C 1
ATOM 2308 O O . ILE A 1 284 ? -17.607 -19.212 27.339 1.00 46.75 284 ILE A O 1
#

pLDDT: mean 78.43, std 14.85, range [31.56, 96.44]

Solvent-accessible surface area (backbone atoms only — not comparable to full-atom values): 15678 Å² total; per-residue (Å²): 131,82,76,78,68,51,62,50,77,73,73,94,62,61,68,68,60,50,36,51,54,51,38,52,51,49,53,52,48,52,54,32,17,43,57,41,18,47,39,38,30,64,74,34,85,76,47,45,79,41,67,68,64,33,46,53,41,16,15,49,41,36,21,23,49,42,42,33,50,45,18,50,33,42,71,73,55,53,36,50,79,60,66,98,61,76,85,84,55,65,65,46,73,52,73,30,48,55,65,61,30,50,51,42,21,47,50,41,42,52,62,45,45,37,53,51,52,33,72,75,37,96,51,52,84,45,90,67,47,67,59,54,48,48,60,49,49,51,51,53,51,48,41,54,75,73,66,53,62,67,65,62,48,55,30,55,49,50,49,50,51,51,52,52,47,36,70,75,73,49,77,76,97,67,71,39,91,91,47,86,82,77,71,93,68,79,50,74,64,57,60,55,59,70,45,47,46,58,53,53,50,48,51,53,51,51,51,51,52,48,40,32,49,71,71,66,62,39,68,74,53,57,62,39,41,45,39,38,52,48,50,53,48,54,26,38,84,88,52,59,67,66,59,52,46,53,51,22,46,51,46,18,64,76,48,42,85,67,14,46,62,32,33,48,66,53,52,50,50,53,49,51,51,51,52,47,46,50,58,58,70,65,70,118

Radius of gyration: 19.83 Å; Cα contacts (8 Å, |Δi|>4): 282; chains: 1; bounding box: 57×41×52 Å

Mean predicted aligned error: 8.67 Å

Secondary structure (DSSP, 8-state):
-PPPPSEEE-----HHHHHHHHHHHHHHHHHHHHHHHHHHHTT-TTTTT-HHHHHHHHHHHHHHHHHHHHHHHHHHTSEEE--S-TTSS-B-GGG-BHHHHHHHHHHHHHHHHHHHHHHTSGGGG-TTGGGGGHHHHHHHHHHHHTT--HHHHHHHHHHHHHHHHHHHH---SS-BTTB--S-SS--HHHHHHHHHHHHHHHHHHHHHHHIIIIIS--GGGGGGGHHHHHHHHHH-TTS-HHHHHHHHHHHHHHTGGGTHHHHHHHHHHHHHHHHHHHHHHT--

Sequence (284 aa):
MRHPTPFIHTTNYPLLFSVLNTTIGWMLVFYLSWCIAEKIIERSTYLKGKIFPTLLFAGMVIAALSYAIEATAINIGWWKWVFFDVHLAGYLVGGVHLFALSAWFYFAVHFLAPYFLIECSPFRQASWKCIFFLIPFSRTCTMLFLGSDLPRMVHEFIIFFILMILVLVNPLHFNYPNFKERLTDRSLVCRLVDIIPYIVASIILTMLIFIDIIKIKNPYLLISLFPLVVLILLSLQKVPVRLIAFLALGIGLAFGKFGIAVCIPVLIFLGLNAFFNLRHATKI

Foldseek 3Di:
DPDPDQKDFPDDDDLVVVLVVVLVVVVLLLLLLLLLQQLLQVLFPLSHQPLVSSLQSSLLLQLLLQLLCQLLCVLLVRMDGRDPCPPPWDAAHSRDTVVSSVVRSVLSCQQVVLLCCCLSDPCVVPPCSCVSLVRLVVVLVVCVVVDHDPSVSVSSVVNSVVSVVCSVPPRPLDDRPVRDDDPPPDDPVSVVSSCSSVVSVVVSLVVSCCSCCPVSVHCSSCLSNLLNVLSNLSSPSPRDLVVSQVVLVVQCVVVPPNSVSNNVVSCVSVVVSVVSVVVVVPPD

Nearest PDB structures (foldseek):
  2xut-assembly2_B  TM=1.772E-01  e=2.099E+00  Shewanella oneidensis MR-1
  5hwy-assembly1_A  TM=1.415E-01  e=2.494E+00  Methanocaldococcus jannaschii DSM 2661